Protein AF-A0A8S3REW8-F1 (afdb_monomer)

Sequence (236 aa):
MENWGQLMPLKWIILEHLIEAYKKEGISFINFSEMLKLARRRDVNILDKEDVLLYLRFQHTIGSIIFFDDMHDFIILNPQWLVDAFRCLVSDKIDSTLQCTQDWTKFLRSGCISESLIKALFEAKCGRKFSEQSEHLIKVMEKFDILVKIETPAYIMPCMMPNKTFKEVCQIIGVEKSNCKRTSWLCLKFSFLPPAFFNHFCVWFIKNMKKTYRRMNYFVEYVYLTLISLDVKSYW

Secondary structure (DSSP, 8-state):
-TTTT----HHHHHHHHHHHHHHHTT--EE-HHHHHHHHTSTTT----HHHHHHHHHHHHHTTSSB--TT-TT-EES-HHHHHHHHHHHH-S---HHHHTSHHHHHHHHHSEEEHHHHHHHHHHHH-HHHHTTHHHHHHHHHHTTS-EEEETTEEE-GGGS-S--HHHHHHHHT--GGG-PPPPPB----SS--TTHHHHHHHHHHHHHHHHHHHTTS------B-----------

Foldseek 3Di:
DPCPPDDDDPLLVQLLVVLVVCVVVVNFKAALVVLQVSCCPPSNNDNDPVVSVVSLVVCCVVPQKPDDPVCRGIIGRHVVVLVVLVCLVPPPDDDPVLCPDPQNVCCLAAQKHFLVNSLVSCCRPPNVPCSVVSVVSVVVCVVVLQWADQDPGIIGRPVSHPPDDVVVNCVSSPPDPPQADDADADEDDDPDDPPCNVSNVSRVCSVVVVVCVVVVVDDDHDHDHDHDPPDPDDDD

Organism: Mytilus edulis (NCBI:txid6550)

Mean predicted aligned error: 10.0 Å

pLDDT: mean 78.35, std 20.38, range [26.38, 97.62]

Radius of gyration: 21.63 Å; Cα contacts (8 Å, |Δi|>4): 229; chains: 1; bounding box: 51×49×57 Å

Solvent-accessible surface area (backbone atoms only — not comparable to full-atom values): 14042 Å² total; per-residue (Å²): 130,90,67,76,89,64,92,70,63,67,45,56,57,49,42,50,55,53,50,52,51,39,44,73,74,64,47,42,58,45,33,49,69,57,52,50,53,58,33,49,33,87,89,32,58,46,81,55,66,66,62,54,51,51,50,45,53,52,35,28,74,72,60,56,26,45,64,48,94,92,38,54,72,57,32,30,53,35,49,64,60,54,52,55,55,51,45,45,75,72,50,87,84,65,60,72,73,57,64,73,34,70,64,47,50,44,18,60,69,60,12,41,42,39,62,68,54,54,35,50,34,24,40,76,70,63,34,62,77,49,36,77,42,37,71,61,51,50,55,52,32,44,75,69,40,49,34,34,82,76,53,95,69,35,29,36,28,55,87,50,36,57,101,62,57,69,69,56,52,35,56,76,74,65,59,74,76,90,64,73,66,94,50,70,86,55,81,78,88,66,99,73,75,64,86,60,50,62,29,45,48,51,36,50,48,56,61,48,51,56,56,45,62,76,61,47,93,60,83,81,84,71,76,60,76,64,82,70,78,80,79,80,69,90,85,131

Structure (mmCIF, N/CA/C/O backbone):
data_AF-A0A8S3REW8-F1
#
_entry.id   AF-A0A8S3REW8-F1
#
loop_
_atom_site.group_PDB
_atom_site.id
_atom_site.type_symbol
_atom_site.label_atom_id
_atom_site.label_alt_id
_atom_site.label_comp_id
_atom_site.label_asym_id
_atom_site.label_entity_id
_atom_site.label_seq_id
_atom_site.pdbx_PDB_ins_code
_atom_site.Cartn_x
_atom_site.Cartn_y
_atom_site.Cartn_z
_atom_site.occupancy
_atom_site.B_iso_or_equiv
_atom_site.auth_seq_id
_atom_site.auth_comp_id
_atom_site.auth_asym_id
_atom_site.auth_atom_id
_atom_site.pdbx_PDB_model_num
ATOM 1 N N . MET A 1 1 ? -21.183 -0.270 -5.494 1.00 45.75 1 MET A N 1
ATOM 2 C CA . MET A 1 1 ? -22.639 -0.385 -5.236 1.00 45.75 1 MET A CA 1
ATOM 3 C C . MET A 1 1 ? -23.023 -1.711 -4.561 1.00 45.75 1 MET A C 1
ATOM 5 O O . MET A 1 1 ? -24.189 -1.876 -4.248 1.00 45.75 1 MET A O 1
ATOM 9 N N . GLU A 1 2 ? -22.086 -2.619 -4.258 1.00 55.31 2 GLU A N 1
ATOM 10 C CA . GLU A 1 2 ? -22.397 -3.991 -3.796 1.00 55.31 2 GLU A CA 1
ATOM 11 C C . GLU A 1 2 ? -22.768 -4.138 -2.307 1.00 55.31 2 GLU A C 1
ATOM 13 O O . GLU A 1 2 ? -23.276 -5.182 -1.917 1.00 55.31 2 GLU A O 1
ATOM 18 N N . ASN A 1 3 ? -22.598 -3.098 -1.481 1.00 60.28 3 ASN A N 1
ATOM 19 C CA . ASN A 1 3 ? -22.826 -3.198 -0.028 1.00 60.28 3 ASN A CA 1
ATOM 20 C C . ASN A 1 3 ? -24.109 -2.506 0.460 1.00 60.28 3 ASN A C 1
ATOM 22 O O . ASN A 1 3 ? -24.377 -2.463 1.660 1.00 60.28 3 ASN A O 1
ATOM 26 N N . TRP A 1 4 ? -24.906 -1.931 -0.445 1.00 65.94 4 TRP A N 1
ATOM 27 C CA . TRP A 1 4 ? -26.163 -1.285 -0.066 1.00 65.94 4 TRP A CA 1
ATOM 28 C C . TRP A 1 4 ? -27.170 -2.333 0.424 1.00 65.94 4 TRP A C 1
ATOM 30 O O . TRP A 1 4 ? -27.473 -3.285 -0.288 1.00 65.94 4 TRP A O 1
ATOM 40 N N . GLY A 1 5 ? -27.687 -2.150 1.643 1.00 72.25 5 GLY A N 1
ATOM 41 C CA . GLY A 1 5 ? -28.659 -3.060 2.263 1.00 72.25 5 GLY A CA 1
ATOM 42 C C . GLY A 1 5 ? -28.057 -4.205 3.085 1.00 72.25 5 GLY A C 1
ATOM 43 O O . GLY A 1 5 ? -28.812 -5.011 3.624 1.00 72.25 5 GLY A O 1
ATOM 44 N N . GLN A 1 6 ? -26.728 -4.282 3.225 1.00 76.25 6 GLN A N 1
ATOM 45 C CA . GLN A 1 6 ? -26.106 -5.233 4.149 1.00 76.25 6 GLN A CA 1
ATOM 46 C C . GLN A 1 6 ? -26.242 -4.765 5.603 1.00 76.25 6 GLN A C 1
ATOM 48 O O . GLN A 1 6 ? -26.030 -3.595 5.923 1.00 76.25 6 GLN A O 1
ATOM 53 N N . LEU A 1 7 ? -26.583 -5.695 6.499 1.00 82.12 7 LEU A N 1
ATOM 54 C CA . LEU A 1 7 ? -26.617 -5.440 7.936 1.00 82.12 7 LEU A CA 1
ATOM 55 C C . LEU A 1 7 ? -25.186 -5.319 8.464 1.00 82.12 7 LEU A C 1
ATOM 57 O O . LEU A 1 7 ? -24.403 -6.262 8.370 1.00 82.12 7 LEU A O 1
ATOM 61 N N . MET A 1 8 ? -24.867 -4.167 9.050 1.00 84.19 8 MET A N 1
ATOM 62 C CA . MET A 1 8 ? -23.575 -3.908 9.677 1.00 84.19 8 MET A CA 1
ATOM 63 C C . MET A 1 8 ? -23.716 -3.784 11.197 1.00 84.19 8 MET A C 1
ATOM 65 O O . MET A 1 8 ? -24.690 -3.195 11.676 1.00 84.19 8 MET A O 1
ATOM 69 N N . PRO A 1 9 ? -22.742 -4.281 11.981 1.00 91.56 9 PRO A N 1
ATOM 70 C CA . PRO A 1 9 ? -22.724 -4.048 13.417 1.00 91.56 9 PRO A CA 1
ATOM 71 C C . PRO A 1 9 ? -22.687 -2.547 13.727 1.00 91.56 9 PRO A C 1
ATOM 73 O O . PRO A 1 9 ? -21.813 -1.830 13.244 1.00 91.56 9 PRO A O 1
ATOM 76 N N . LEU A 1 10 ? -23.583 -2.069 14.598 1.00 92.12 10 LEU A N 1
ATOM 77 C CA . LEU A 1 10 ? -23.641 -0.649 14.980 1.00 92.12 10 LEU A CA 1
ATOM 78 C C . LEU A 1 10 ? -22.287 -0.124 15.491 1.00 92.12 10 LEU A C 1
ATOM 80 O O . LEU A 1 10 ? -21.895 0.999 15.185 1.00 92.12 10 LEU A O 1
ATOM 84 N N . LYS A 1 11 ? -21.536 -0.959 16.218 1.00 94.81 11 LYS A N 1
ATOM 85 C CA . LYS A 1 11 ? -20.203 -0.616 16.735 1.00 94.81 11 LYS A CA 1
ATOM 86 C C . LYS A 1 11 ? -19.208 -0.268 15.626 1.00 94.81 11 LYS A C 1
ATOM 88 O O . LYS A 1 11 ? -18.394 0.631 15.808 1.00 94.81 11 LYS A O 1
ATOM 93 N N . TRP A 1 12 ? -19.286 -0.943 14.477 1.00 95.56 12 TRP A N 1
ATOM 94 C CA . TRP A 1 12 ? -18.423 -0.658 13.330 1.00 95.56 12 TRP A CA 1
ATOM 95 C C . TRP A 1 12 ? -18.738 0.709 12.724 1.00 95.56 12 TRP A C 1
ATOM 97 O O . TRP A 1 12 ? -17.816 1.438 12.381 1.00 95.56 12 TRP A O 1
ATOM 107 N N . ILE A 1 13 ? -20.017 1.090 12.670 1.00 93.81 13 ILE A N 1
ATOM 108 C CA . ILE A 1 13 ? -20.447 2.406 12.172 1.00 93.81 13 ILE A CA 1
ATOM 109 C C . ILE A 1 13 ? -19.935 3.524 13.091 1.00 93.81 13 ILE A C 1
ATOM 111 O O . ILE A 1 13 ? -19.458 4.556 12.620 1.00 93.81 13 ILE A O 1
ATOM 115 N N . ILE A 1 14 ? -20.003 3.326 14.411 1.00 95.50 14 ILE A N 1
ATOM 116 C CA . ILE A 1 14 ? -19.484 4.299 15.386 1.00 95.50 14 ILE A CA 1
ATOM 117 C C . ILE A 1 14 ? -17.960 4.426 15.249 1.00 95.50 14 ILE A C 1
ATOM 119 O O . ILE A 1 14 ? -17.427 5.535 15.228 1.00 95.50 14 ILE A O 1
ATOM 123 N N . LEU A 1 15 ? -17.255 3.301 15.109 1.00 96.75 15 LEU A N 1
ATOM 124 C CA . LEU A 1 15 ? -15.809 3.281 14.893 1.00 96.75 15 LEU A CA 1
ATOM 125 C C . LEU A 1 15 ? -15.404 3.976 13.585 1.00 96.75 15 LEU A C 1
ATOM 127 O O . LEU A 1 15 ? -14.434 4.731 13.566 1.00 96.75 15 LEU A O 1
ATOM 131 N N . GLU A 1 16 ? -16.167 3.767 12.515 1.00 95.81 16 GLU A N 1
ATOM 132 C CA . GLU A 1 16 ? -15.979 4.436 11.228 1.00 95.81 16 GLU A CA 1
ATOM 133 C C . GLU A 1 16 ? -16.110 5.958 11.360 1.00 95.81 16 GLU A C 1
ATOM 135 O O . GLU A 1 16 ? -15.245 6.687 10.880 1.00 95.81 16 GLU A O 1
ATOM 140 N N . HIS A 1 17 ? -17.110 6.451 12.100 1.00 94.94 17 HIS A N 1
ATOM 141 C CA . HIS A 1 17 ? -17.255 7.886 12.371 1.00 94.94 17 HIS A CA 1
ATOM 142 C C . HIS A 1 17 ? -16.055 8.472 13.131 1.00 94.94 17 HIS A C 1
ATOM 144 O O . HIS A 1 17 ? -15.629 9.591 12.837 1.00 94.94 17 HIS A O 1
ATOM 150 N N . LEU A 1 18 ? -15.485 7.729 14.087 1.00 95.44 18 LEU A N 1
ATOM 151 C CA . LEU A 1 18 ? -14.275 8.156 14.798 1.00 95.44 18 LEU A CA 1
ATOM 152 C C . LEU A 1 18 ? -13.053 8.201 13.877 1.00 95.44 18 LEU A C 1
ATOM 154 O O . LEU A 1 18 ? -12.276 9.152 13.930 1.00 95.44 18 LEU A O 1
ATOM 158 N N . ILE A 1 19 ? -12.892 7.197 13.015 1.00 96.56 19 ILE A N 1
ATOM 159 C CA . ILE A 1 19 ? -11.821 7.176 12.014 1.00 96.56 19 ILE A CA 1
ATOM 160 C C . ILE A 1 19 ? -11.978 8.348 11.040 1.00 96.56 19 ILE A C 1
ATOM 162 O O . ILE A 1 19 ? -10.988 8.970 10.662 1.00 96.56 19 ILE A O 1
ATOM 166 N N . GLU A 1 20 ? -13.204 8.710 10.675 1.00 95.50 20 GLU A N 1
ATOM 167 C CA . GLU A 1 20 ? -13.448 9.843 9.788 1.00 95.50 20 GLU A CA 1
ATOM 168 C C . GLU A 1 20 ? -13.104 11.189 10.443 1.00 95.50 20 GLU A C 1
ATOM 170 O O . GLU A 1 20 ? -12.616 12.098 9.770 1.00 95.50 20 GLU A O 1
ATOM 175 N N . ALA A 1 21 ? -13.269 11.314 11.764 1.00 95.56 21 ALA A N 1
ATOM 176 C CA . ALA A 1 21 ? -12.744 12.457 12.511 1.00 95.56 21 ALA A CA 1
ATOM 177 C C . ALA A 1 21 ? -11.206 12.518 12.441 1.00 95.56 21 ALA A C 1
ATOM 179 O O . ALA A 1 21 ? -10.656 13.569 12.123 1.00 95.56 21 ALA A O 1
ATOM 180 N N . TYR A 1 22 ? -10.516 11.383 12.609 1.00 95.62 22 TYR A N 1
ATOM 181 C CA . TYR A 1 22 ? -9.053 11.299 12.463 1.00 95.62 22 TYR A CA 1
ATOM 182 C C . TYR A 1 22 ? -8.589 11.718 11.062 1.00 95.62 22 TYR A C 1
ATOM 184 O O . TYR A 1 22 ? -7.637 12.490 10.921 1.00 95.62 22 TYR A O 1
ATOM 192 N N . LYS A 1 23 ? -9.284 11.262 10.010 1.00 95.00 23 LYS A N 1
ATOM 193 C CA . LYS A 1 23 ? -8.984 11.673 8.630 1.00 95.00 23 LYS A CA 1
ATOM 194 C C . LYS A 1 23 ? -9.140 13.185 8.446 1.00 95.00 23 LYS A C 1
ATOM 196 O O . LYS A 1 23 ? -8.289 13.802 7.807 1.00 95.00 23 LYS A O 1
ATOM 201 N N . LYS A 1 24 ? -10.186 13.791 9.026 1.00 94.94 24 LYS A N 1
ATOM 202 C CA . LYS A 1 24 ? -10.420 15.250 8.993 1.00 94.94 24 LYS A CA 1
ATOM 203 C C . LYS A 1 24 ? -9.350 16.043 9.744 1.00 94.94 24 LYS A C 1
ATOM 205 O O . LYS A 1 24 ? -9.015 17.143 9.322 1.00 94.94 24 LYS A O 1
ATOM 210 N N . GLU A 1 25 ? -8.779 15.471 10.799 1.00 95.38 25 GLU A N 1
ATOM 211 C CA . GLU A 1 25 ? -7.629 16.029 11.525 1.00 95.38 25 GLU A CA 1
ATOM 212 C C . GLU A 1 25 ? -6.295 15.857 10.769 1.00 95.38 25 GLU A C 1
ATOM 214 O O . GLU A 1 25 ? -5.249 16.316 11.223 1.00 95.38 25 GLU A O 1
ATOM 219 N N . GLY A 1 26 ? -6.308 15.221 9.592 1.00 92.88 26 GLY A N 1
ATOM 220 C CA . GLY A 1 26 ? -5.129 15.014 8.750 1.00 92.88 26 GLY A CA 1
ATOM 221 C C . GLY A 1 26 ? -4.328 13.753 9.086 1.00 92.88 26 GLY A C 1
ATOM 222 O O . GLY A 1 26 ? -3.303 13.488 8.442 1.00 92.88 26 GLY A O 1
ATOM 223 N N . ILE A 1 27 ? -4.795 12.938 10.036 1.00 95.12 27 ILE A N 1
ATOM 224 C CA . ILE A 1 27 ? -4.162 11.668 10.399 1.00 95.12 27 ILE A CA 1
ATOM 225 C C . ILE A 1 27 ? -4.412 10.668 9.269 1.00 95.12 27 ILE A C 1
ATOM 227 O O . ILE A 1 27 ? -5.534 10.242 9.004 1.00 95.12 27 ILE A O 1
ATOM 231 N N . SER A 1 28 ? -3.342 10.325 8.552 1.00 94.50 28 SER A N 1
ATOM 232 C CA . SER A 1 28 ? -3.431 9.525 7.323 1.00 94.50 28 SER A CA 1
ATOM 233 C C . SER A 1 28 ? -3.218 8.027 7.562 1.00 94.50 28 SER A C 1
ATOM 235 O O . SER A 1 28 ? -3.697 7.205 6.781 1.00 94.50 28 SER A O 1
ATOM 237 N N . PHE A 1 29 ? -2.517 7.670 8.637 1.00 95.56 29 PHE A N 1
ATOM 238 C CA . PHE A 1 29 ? -2.226 6.297 9.034 1.00 95.56 29 PHE A CA 1
ATOM 239 C C . PHE A 1 29 ? -2.071 6.207 10.556 1.00 95.56 29 PHE A C 1
ATOM 241 O O . PHE A 1 29 ? -1.773 7.209 11.204 1.00 95.56 29 PHE A O 1
ATOM 248 N N . ILE A 1 30 ? -2.264 5.011 11.106 1.00 97.06 30 ILE A N 1
ATOM 249 C CA . ILE A 1 30 ? -2.052 4.675 12.521 1.00 97.06 30 ILE A CA 1
ATOM 250 C C . ILE A 1 30 ? -1.479 3.258 12.636 1.00 97.06 30 ILE A C 1
ATOM 252 O O . ILE A 1 30 ? -1.531 2.483 11.682 1.00 97.06 30 ILE A O 1
ATOM 256 N N . ASN A 1 31 ? -0.977 2.883 13.811 1.00 96.50 31 ASN A N 1
ATOM 257 C CA . ASN A 1 31 ? -0.627 1.488 14.095 1.00 96.50 31 ASN A CA 1
ATOM 258 C C . ASN A 1 31 ? -1.807 0.725 14.730 1.00 96.50 31 ASN A C 1
ATOM 260 O O . ASN A 1 31 ? -2.776 1.311 15.221 1.00 96.50 31 ASN A O 1
ATOM 264 N N . PHE A 1 32 ? -1.712 -0.605 14.776 1.00 96.56 32 PHE A N 1
ATOM 265 C CA . PHE A 1 32 ? -2.772 -1.458 15.318 1.00 96.56 32 PHE A CA 1
ATOM 266 C C . PHE A 1 32 ? -3.043 -1.239 16.814 1.00 96.56 32 PHE A C 1
ATOM 268 O O . PHE A 1 32 ? -4.175 -1.406 17.261 1.00 96.56 32 PHE A O 1
ATOM 275 N N . SER A 1 33 ? -2.048 -0.818 17.602 1.00 96.25 33 SER A N 1
ATOM 276 C CA . SER A 1 33 ? -2.265 -0.481 19.017 1.00 96.25 33 SER A CA 1
ATOM 277 C C . SER A 1 33 ? -3.181 0.736 19.162 1.00 96.25 33 SER A C 1
ATOM 279 O O . SER A 1 33 ? -4.104 0.723 19.976 1.00 96.25 33 SER A O 1
ATOM 281 N N . GLU A 1 34 ? -2.992 1.766 18.336 1.00 96.75 34 GLU A N 1
ATOM 282 C CA . GLU A 1 34 ? -3.892 2.923 18.293 1.00 96.75 34 GLU A CA 1
ATOM 283 C C . GLU A 1 34 ? -5.285 2.550 17.793 1.00 96.75 34 GLU A C 1
ATOM 285 O O . GLU A 1 34 ? -6.282 2.966 18.383 1.00 96.75 34 GLU A O 1
ATOM 290 N N . MET A 1 35 ? -5.366 1.679 16.787 1.00 97.31 35 MET A N 1
ATOM 291 C CA . MET A 1 35 ? -6.639 1.153 16.298 1.00 97.31 35 MET A CA 1
ATOM 292 C C . MET A 1 35 ? -7.415 0.408 17.396 1.00 97.31 35 MET A C 1
ATOM 294 O O . MET A 1 35 ? -8.615 0.620 17.571 1.00 97.31 35 MET A O 1
ATOM 298 N N . LEU A 1 36 ? -6.732 -0.414 18.202 1.00 96.94 36 LEU A N 1
ATOM 299 C CA . LEU A 1 36 ? -7.335 -1.080 19.359 1.00 96.94 36 LEU A CA 1
ATOM 300 C C . LEU A 1 36 ? -7.797 -0.085 20.427 1.00 96.94 36 LEU A C 1
ATOM 302 O O . LEU A 1 36 ? -8.846 -0.294 21.035 1.00 96.94 36 LEU A O 1
ATOM 306 N N . LYS A 1 37 ? -7.039 0.991 20.675 1.00 96.38 37 LYS A N 1
ATOM 307 C CA . LYS A 1 37 ? -7.461 2.046 21.611 1.00 96.38 37 LYS A CA 1
ATOM 308 C C . LYS A 1 37 ? -8.753 2.705 21.140 1.00 96.38 37 LYS A C 1
ATOM 310 O O . LYS A 1 37 ? -9.648 2.882 21.960 1.00 96.38 37 LYS A O 1
ATOM 315 N N . LEU A 1 38 ? -8.870 3.011 19.844 1.00 96.06 38 LEU A N 1
ATOM 316 C CA . LEU A 1 38 ? -10.091 3.559 19.247 1.00 96.06 38 LEU A CA 1
ATOM 317 C C . LEU A 1 38 ? -11.272 2.598 19.387 1.00 96.06 38 LEU A C 1
ATOM 319 O O . LEU A 1 38 ? -12.325 2.989 19.884 1.00 96.06 38 LEU A O 1
ATOM 323 N N . ALA A 1 39 ? -11.073 1.330 19.029 1.00 96.75 39 ALA A N 1
ATOM 324 C CA . ALA A 1 39 ? -12.099 0.295 19.109 1.00 96.75 39 ALA A CA 1
ATOM 325 C C . ALA A 1 39 ? -12.603 0.050 20.547 1.00 96.75 39 ALA A C 1
ATOM 327 O O . ALA A 1 39 ? -13.779 -0.244 20.762 1.00 96.75 39 ALA A O 1
ATOM 328 N N . ARG A 1 40 ? -11.728 0.214 21.547 1.00 96.69 40 ARG A N 1
ATOM 329 C CA . ARG A 1 40 ? -12.042 0.023 22.973 1.00 96.69 40 ARG A CA 1
ATOM 330 C C . ARG A 1 40 ? -12.592 1.265 23.668 1.00 96.69 40 ARG A C 1
ATOM 332 O O . ARG A 1 40 ? -12.899 1.193 24.860 1.00 96.69 40 ARG A O 1
ATOM 339 N N . ARG A 1 41 ? -12.713 2.404 22.978 1.00 95.31 41 ARG A N 1
ATOM 340 C CA . ARG A 1 41 ? -13.374 3.577 23.562 1.00 95.31 41 ARG A CA 1
ATOM 341 C C . ARG A 1 41 ? -14.808 3.218 23.961 1.00 95.31 41 ARG A C 1
ATOM 343 O O . ARG A 1 41 ? -15.436 2.354 23.352 1.00 95.31 41 ARG A O 1
ATOM 350 N N . ARG A 1 42 ? -15.322 3.864 25.015 1.00 92.19 42 ARG A N 1
ATOM 351 C CA . ARG A 1 42 ? -16.620 3.516 25.631 1.00 92.19 42 ARG A CA 1
ATOM 352 C C . ARG A 1 42 ? -17.802 3.599 24.660 1.00 92.19 42 ARG A C 1
ATOM 354 O O . ARG A 1 42 ? -18.751 2.843 24.814 1.00 92.19 42 ARG A O 1
ATOM 361 N N . ASP A 1 43 ? -17.731 4.512 23.701 1.00 90.94 43 ASP A N 1
ATOM 362 C CA . ASP A 1 43 ? -18.705 4.727 22.628 1.00 90.94 43 ASP A CA 1
ATOM 363 C C . ASP A 1 43 ? -18.734 3.581 21.601 1.00 90.94 43 ASP A C 1
ATOM 365 O O . ASP A 1 43 ? -19.801 3.261 21.086 1.00 90.94 43 ASP A O 1
ATOM 369 N N . VAL A 1 44 ? -17.599 2.922 21.340 1.00 93.94 44 VAL A N 1
ATOM 370 C CA . VAL A 1 44 ? -17.486 1.807 20.380 1.00 93.94 44 VAL A CA 1
ATOM 371 C C . VAL A 1 44 ? -17.616 0.441 21.067 1.00 93.94 44 VAL A C 1
ATOM 373 O O . VAL A 1 44 ? -18.402 -0.409 20.647 1.00 93.94 44 VAL A O 1
ATOM 376 N N . ASN A 1 45 ? -16.857 0.233 22.147 1.00 93.88 45 ASN A N 1
ATOM 377 C CA . ASN A 1 45 ? -16.852 -0.967 22.986 1.00 93.88 45 ASN A CA 1
ATOM 378 C C . ASN A 1 45 ? -16.664 -2.294 22.212 1.00 93.88 45 ASN A C 1
ATOM 380 O O . ASN A 1 45 ? -17.408 -3.268 22.404 1.00 93.88 45 ASN A O 1
ATOM 384 N N . ILE A 1 46 ? -15.671 -2.338 21.320 1.00 95.00 46 ILE A N 1
ATOM 385 C CA . ILE A 1 46 ? -15.172 -3.571 20.697 1.00 95.00 46 ILE A CA 1
ATOM 386 C C . ILE A 1 46 ? -13.959 -4.043 21.509 1.00 95.00 46 ILE A C 1
ATOM 388 O O . ILE A 1 46 ? -12.883 -3.445 21.475 1.00 95.00 46 ILE A O 1
ATOM 392 N N . LEU A 1 47 ? -14.162 -5.096 22.304 1.00 92.75 47 LEU A N 1
ATOM 393 C CA . LEU A 1 47 ? -13.141 -5.641 23.206 1.00 92.75 47 LEU A CA 1
ATOM 394 C C . LEU A 1 47 ? -12.322 -6.753 22.549 1.00 92.75 47 LEU A C 1
ATOM 396 O O . LEU A 1 47 ? -11.121 -6.871 22.813 1.00 92.75 47 LEU A O 1
ATOM 400 N N . ASP A 1 48 ? -12.981 -7.544 21.701 1.00 95.19 48 ASP A N 1
ATOM 401 C CA . ASP A 1 48 ? -12.363 -8.637 20.970 1.00 95.19 48 ASP A CA 1
ATOM 402 C C . ASP A 1 48 ? -11.459 -8.098 19.858 1.00 95.19 48 ASP A C 1
ATOM 404 O O . ASP A 1 48 ? -11.846 -7.246 19.058 1.00 95.19 48 ASP A O 1
ATOM 408 N N . LYS A 1 49 ? -10.229 -8.605 19.822 1.00 95.12 49 LYS A N 1
ATOM 409 C CA . LYS A 1 49 ? -9.244 -8.246 18.806 1.00 95.12 49 LYS A CA 1
ATOM 410 C C . LYS A 1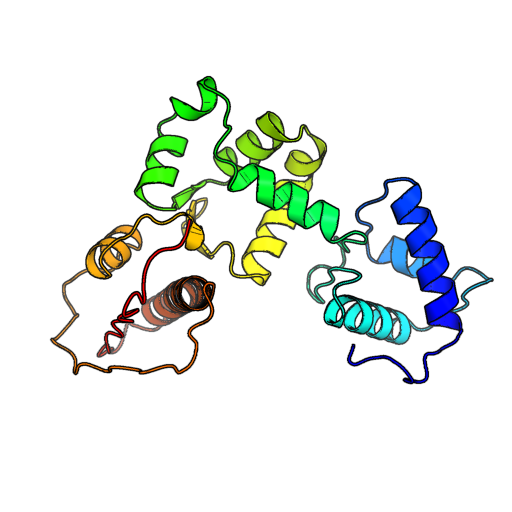 49 ? -9.652 -8.781 17.431 1.00 95.12 49 LYS A C 1
ATOM 412 O O . LYS A 1 49 ? -9.389 -8.105 16.438 1.00 95.12 49 LYS A O 1
ATOM 417 N N . GLU A 1 50 ? -10.276 -9.957 17.366 1.00 95.56 50 GLU A N 1
ATOM 418 C CA . GLU A 1 50 ? -10.667 -10.564 16.088 1.00 95.56 50 GLU A CA 1
ATOM 419 C C . GLU A 1 50 ? -11.791 -9.780 15.403 1.00 95.56 50 GLU A C 1
ATOM 421 O O . GLU A 1 50 ? -11.758 -9.603 14.188 1.00 95.56 50 GLU A O 1
ATOM 426 N N . ASP A 1 51 ? -12.716 -9.199 16.173 1.00 96.31 51 ASP A N 1
ATOM 427 C CA . ASP A 1 51 ? -13.745 -8.284 15.656 1.00 96.31 51 ASP A CA 1
ATOM 428 C C . ASP A 1 51 ? -13.112 -7.029 15.011 1.00 96.31 51 ASP A C 1
ATOM 430 O O . ASP A 1 51 ? -13.487 -6.617 13.913 1.00 96.31 51 ASP A O 1
ATOM 434 N N . VAL A 1 52 ? -12.049 -6.474 15.614 1.00 96.81 52 VAL A N 1
ATOM 435 C CA . VAL A 1 52 ? -11.290 -5.355 15.014 1.00 96.81 52 VAL A CA 1
ATOM 436 C C . VAL A 1 52 ? -10.582 -5.774 13.724 1.00 96.81 52 VAL A C 1
ATOM 438 O O . VAL A 1 52 ? -10.579 -5.017 12.753 1.00 96.81 52 VAL A O 1
ATOM 441 N N . LEU A 1 53 ? -9.986 -6.968 13.682 1.00 96.56 53 LEU A N 1
ATOM 442 C CA . LEU A 1 53 ? -9.350 -7.484 12.464 1.00 96.56 53 LEU A CA 1
ATOM 443 C C . LEU A 1 53 ? -10.375 -7.712 11.349 1.00 96.56 53 LEU A C 1
ATOM 445 O O . LEU A 1 53 ? -10.112 -7.367 10.196 1.00 96.56 53 LEU A O 1
ATOM 449 N N . LEU A 1 54 ? -11.554 -8.238 11.683 1.00 95.94 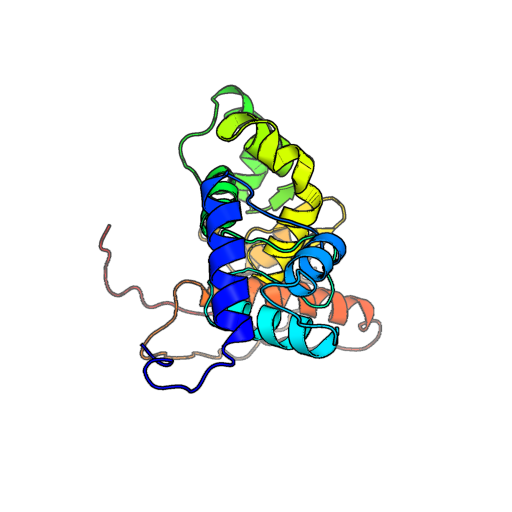54 LEU A N 1
ATOM 450 C CA . LEU A 1 54 ? -12.642 -8.429 10.731 1.00 95.94 54 LEU A CA 1
ATOM 451 C C . LEU A 1 54 ? -13.135 -7.087 10.172 1.00 95.94 54 LEU A C 1
ATOM 453 O O . LEU A 1 54 ? -13.272 -6.954 8.955 1.00 95.94 54 LEU A O 1
ATOM 457 N N . TYR A 1 5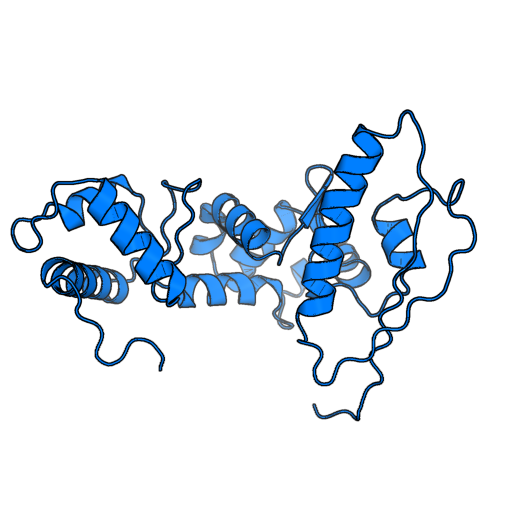5 ? -13.303 -6.078 11.033 1.00 96.12 55 TYR A N 1
ATOM 458 C CA . TYR A 1 55 ? -13.611 -4.708 10.620 1.00 96.12 55 TYR A CA 1
ATOM 459 C C . TYR A 1 55 ? -12.563 -4.156 9.643 1.00 96.12 55 TYR A C 1
ATOM 461 O O . TYR A 1 55 ? -12.914 -3.652 8.577 1.00 96.12 55 TYR A O 1
ATOM 469 N N . LEU A 1 56 ? -11.270 -4.279 9.962 1.00 97.06 56 LEU A N 1
ATOM 470 C CA . LEU A 1 56 ? -10.193 -3.769 9.107 1.00 97.06 56 LEU A CA 1
ATOM 471 C C . LEU A 1 56 ? -10.150 -4.469 7.744 1.00 97.06 56 LEU A C 1
ATOM 473 O O . LEU A 1 56 ? -9.995 -3.801 6.724 1.00 97.06 56 LEU A O 1
ATOM 477 N N . ARG A 1 57 ? -10.328 -5.795 7.703 1.00 96.19 57 ARG A N 1
ATOM 478 C CA . ARG A 1 57 ? -10.398 -6.559 6.445 1.00 96.19 57 ARG A CA 1
ATOM 479 C C . ARG A 1 57 ? -11.611 -6.159 5.605 1.00 96.19 57 ARG A C 1
ATOM 481 O O . ARG A 1 57 ? -11.489 -6.016 4.388 1.00 96.19 57 ARG A O 1
ATOM 488 N N . PHE A 1 58 ? -12.759 -5.934 6.243 1.00 94.88 58 PHE A N 1
ATOM 489 C CA . PHE A 1 58 ? -13.950 -5.426 5.564 1.00 94.88 58 PHE A CA 1
ATOM 490 C C . PHE A 1 58 ? -13.688 -4.043 4.951 1.00 94.88 58 PHE A C 1
ATOM 492 O O . PHE A 1 58 ? -13.864 -3.859 3.748 1.00 94.88 58 PHE A O 1
ATOM 499 N N . GLN A 1 59 ? -13.173 -3.101 5.746 1.00 95.50 59 GLN A N 1
ATOM 500 C CA . GLN A 1 59 ? -12.847 -1.746 5.286 1.00 95.50 59 GLN A CA 1
ATOM 501 C C . GLN A 1 59 ? -11.779 -1.741 4.179 1.00 95.50 59 GLN A C 1
ATOM 503 O O . GLN A 1 59 ? -11.839 -0.923 3.259 1.00 95.50 59 GLN A O 1
ATOM 508 N N . HIS A 1 60 ? -10.837 -2.689 4.229 1.00 96.12 60 HIS A N 1
ATOM 509 C CA . HIS A 1 60 ? -9.854 -2.912 3.172 1.00 96.12 60 HIS A CA 1
ATOM 510 C C . HIS A 1 60 ? -10.478 -3.384 1.865 1.00 96.12 60 HIS A C 1
ATOM 512 O O . HIS A 1 60 ? -10.168 -2.845 0.805 1.00 96.12 60 HIS A O 1
ATOM 518 N N . THR A 1 61 ? -11.403 -4.337 1.946 1.00 94.12 61 THR A N 1
ATOM 519 C CA . THR A 1 61 ? -12.089 -4.894 0.773 1.00 94.12 61 THR A CA 1
ATOM 520 C C . THR A 1 61 ? -12.867 -3.822 0.013 1.00 94.12 61 THR A C 1
ATOM 522 O O . THR A 1 61 ? -12.899 -3.832 -1.214 1.00 94.12 61 THR A O 1
ATOM 525 N N . ILE A 1 62 ? -13.460 -2.865 0.731 1.00 92.75 62 ILE A N 1
ATOM 526 C CA . ILE A 1 62 ? -14.232 -1.771 0.125 1.00 92.75 62 ILE A CA 1
ATOM 527 C C . ILE A 1 62 ? -13.370 -0.553 -0.241 1.00 92.75 62 ILE A C 1
ATOM 529 O O . ILE A 1 62 ? -13.892 0.427 -0.767 1.00 92.75 62 ILE A O 1
ATOM 533 N N . GLY A 1 63 ? -12.066 -0.598 0.050 1.00 93.75 63 GLY A N 1
ATOM 534 C CA . GLY A 1 63 ? -11.118 0.467 -0.265 1.00 93.75 63 GLY A CA 1
ATOM 535 C C . GLY A 1 63 ? -11.282 1.738 0.569 1.00 93.75 63 GLY A C 1
ATOM 536 O O . GLY A 1 63 ? -10.886 2.800 0.107 1.00 93.75 63 GLY A O 1
ATOM 537 N N . SER A 1 64 ? -11.865 1.657 1.769 1.00 95.06 64 SER A N 1
ATOM 538 C CA . SER A 1 64 ? -11.996 2.797 2.698 1.00 95.06 64 SER A CA 1
ATOM 539 C C . SER A 1 64 ? -10.747 2.982 3.568 1.00 95.06 64 SER A C 1
ATOM 541 O O . SER A 1 64 ? -10.392 4.102 3.932 1.00 95.06 64 SER A O 1
ATOM 543 N N . ILE A 1 65 ? -10.056 1.878 3.864 1.00 97.25 65 ILE A N 1
ATOM 544 C CA . ILE A 1 65 ? -8.799 1.788 4.623 1.00 97.25 65 ILE A CA 1
ATOM 545 C C . ILE A 1 65 ? -7.872 0.838 3.857 1.00 97.25 65 ILE A C 1
ATOM 547 O O . ILE A 1 65 ? -8.352 -0.058 3.173 1.00 97.25 65 ILE A O 1
ATOM 551 N N . ILE A 1 66 ? -6.550 0.975 3.960 1.00 97.50 66 ILE A N 1
ATOM 552 C CA . ILE A 1 66 ? -5.617 -0.061 3.485 1.00 97.50 66 ILE A CA 1
ATOM 553 C C . ILE A 1 66 ? -5.006 -0.772 4.689 1.00 97.50 66 ILE A C 1
ATOM 555 O O . ILE A 1 66 ? -4.388 -0.138 5.546 1.00 97.50 66 ILE A O 1
ATOM 559 N N . PHE A 1 67 ? -5.188 -2.090 4.743 1.00 96.81 67 PHE A N 1
ATOM 560 C CA . PHE A 1 67 ? -4.721 -2.943 5.827 1.00 96.81 67 PHE A CA 1
ATOM 561 C C . PHE A 1 67 ? -4.191 -4.261 5.265 1.00 96.81 67 PHE A C 1
ATOM 563 O O . PHE A 1 67 ? -4.856 -4.904 4.456 1.00 96.81 67 PHE A O 1
ATOM 570 N N . PHE A 1 68 ? -3.017 -4.676 5.738 1.00 95.88 68 PHE A N 1
ATOM 571 C CA . PHE A 1 68 ? -2.455 -5.994 5.467 1.00 95.88 68 PHE A CA 1
ATOM 572 C C . PHE A 1 68 ? -2.199 -6.712 6.790 1.00 95.88 68 PHE A C 1
ATOM 574 O O . PHE A 1 68 ? -1.625 -6.132 7.713 1.00 95.88 68 PHE A O 1
ATOM 581 N N . ASP A 1 69 ? -2.595 -7.985 6.868 1.00 92.50 69 ASP A N 1
ATOM 582 C CA . ASP A 1 69 ? -2.454 -8.800 8.080 1.00 92.50 69 ASP A CA 1
ATOM 583 C C . ASP A 1 69 ? -0.997 -8.931 8.550 1.00 92.50 69 ASP A C 1
ATOM 585 O O . ASP A 1 69 ? -0.750 -9.105 9.732 1.00 92.50 69 ASP A O 1
ATOM 589 N N . ASP A 1 70 ? -0.017 -8.818 7.656 1.00 93.12 70 ASP A N 1
ATOM 590 C CA . ASP A 1 70 ? 1.407 -8.876 7.989 1.00 93.12 70 ASP A CA 1
ATOM 591 C C . ASP A 1 70 ? 2.066 -7.495 8.180 1.00 93.12 70 ASP A C 1
ATOM 593 O O . ASP A 1 70 ? 3.285 -7.415 8.315 1.00 93.12 70 ASP A O 1
ATOM 597 N N . MET A 1 71 ? 1.280 -6.408 8.224 1.00 92.81 71 MET A N 1
ATOM 598 C CA . MET A 1 71 ? 1.745 -5.023 8.422 1.00 92.81 71 MET A CA 1
ATOM 599 C C . MET A 1 71 ? 0.925 -4.282 9.492 1.00 92.81 71 MET A C 1
ATOM 601 O O . MET A 1 71 ? 0.338 -3.226 9.255 1.00 92.81 71 MET A O 1
ATOM 605 N N . HIS A 1 72 ? 0.852 -4.846 10.698 1.00 88.19 72 HIS A N 1
ATOM 606 C CA . HIS A 1 72 ? 0.048 -4.283 11.791 1.00 88.19 72 HIS A CA 1
ATOM 607 C C . HIS A 1 72 ? 0.521 -2.908 12.294 1.00 88.19 72 HIS A C 1
ATOM 609 O O . HIS A 1 72 ? -0.231 -2.183 12.941 1.00 88.19 72 HIS A O 1
ATOM 615 N N . ASP A 1 73 ? 1.766 -2.533 12.045 1.00 91.25 73 ASP A N 1
ATOM 616 C CA . ASP A 1 73 ? 2.323 -1.235 12.413 1.00 91.25 73 ASP A CA 1
ATOM 617 C C . ASP A 1 73 ? 1.880 -0.096 11.484 1.00 91.25 73 ASP A C 1
ATOM 619 O O . ASP A 1 73 ? 2.027 1.068 11.857 1.00 91.25 73 ASP A O 1
ATOM 623 N N . PHE A 1 74 ? 1.282 -0.409 10.328 1.00 95.69 74 PHE A N 1
ATOM 624 C CA . PHE A 1 74 ? 0.963 0.582 9.306 1.00 95.69 74 PHE A CA 1
ATOM 625 C C . PHE A 1 74 ? -0.421 0.372 8.675 1.00 95.69 74 PHE A C 1
ATOM 627 O O . PHE A 1 74 ? -0.579 -0.276 7.640 1.00 95.69 74 PHE A O 1
ATOM 634 N N . ILE A 1 75 ? -1.441 0.959 9.302 1.00 97.62 75 ILE A N 1
ATOM 635 C CA . ILE A 1 75 ? -2.830 0.967 8.831 1.00 97.62 75 ILE A CA 1
ATOM 636 C C . ILE A 1 75 ? -3.104 2.320 8.188 1.00 97.62 75 ILE A C 1
ATOM 638 O O . ILE A 1 75 ? -3.129 3.340 8.877 1.00 97.62 75 ILE A O 1
ATOM 642 N N . ILE A 1 76 ? -3.333 2.349 6.877 1.00 97.56 76 ILE A N 1
ATOM 643 C CA . ILE A 1 76 ? -3.597 3.599 6.156 1.00 97.56 76 ILE A CA 1
ATOM 644 C C . ILE A 1 76 ? -5.090 3.899 6.243 1.00 97.56 76 ILE A C 1
ATOM 646 O O . ILE A 1 76 ? -5.903 3.224 5.614 1.00 97.56 76 ILE A O 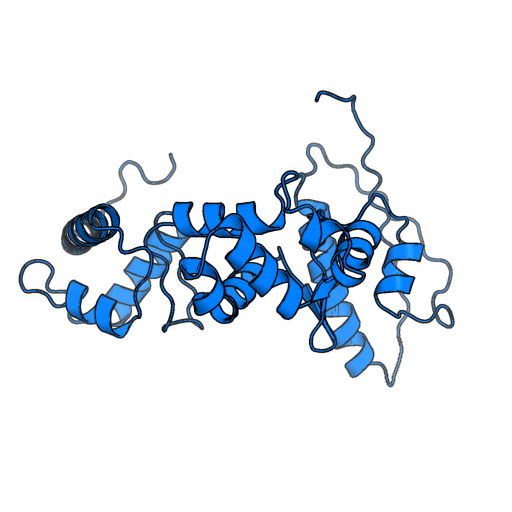1
ATOM 650 N N . LEU A 1 77 ? -5.448 4.935 6.997 1.00 97.44 77 LEU A N 1
ATOM 651 C CA . LEU A 1 77 ? -6.836 5.356 7.187 1.00 97.44 77 LEU A CA 1
ATOM 652 C C . LEU A 1 77 ? -7.401 6.060 5.955 1.00 97.44 77 LEU A C 1
ATOM 654 O O . LEU A 1 77 ? -8.592 5.960 5.687 1.00 97.44 77 LEU A O 1
ATOM 658 N N . ASN A 1 78 ? -6.561 6.792 5.221 1.00 95.06 78 ASN A N 1
ATOM 659 C CA . ASN A 1 78 ? -6.974 7.540 4.040 1.00 95.06 78 ASN A CA 1
ATOM 660 C C . ASN A 1 78 ? -6.254 7.020 2.782 1.00 95.06 78 ASN A C 1
ATOM 662 O O . ASN A 1 78 ? -5.110 7.404 2.539 1.00 95.06 78 ASN A O 1
ATOM 666 N N . PRO A 1 79 ? -6.905 6.198 1.945 1.00 94.81 79 PRO A N 1
ATOM 667 C CA . PRO A 1 79 ? -6.330 5.705 0.695 1.00 94.81 79 PRO A CA 1
ATOM 668 C C . PRO A 1 79 ? -5.902 6.813 -0.278 1.00 94.81 79 PRO A C 1
ATOM 670 O O . PRO A 1 79 ? -4.946 6.613 -1.023 1.00 94.81 79 PRO A O 1
ATOM 673 N N . GLN A 1 80 ? -6.519 8.002 -0.239 1.00 93.31 80 GLN A N 1
ATOM 674 C CA . GLN A 1 80 ? -6.074 9.137 -1.059 1.00 93.31 80 GLN A CA 1
ATOM 675 C C . GLN A 1 80 ? -4.642 9.557 -0.707 1.00 93.31 80 GLN A C 1
ATOM 677 O O . GLN A 1 80 ? -3.862 9.873 -1.598 1.00 93.31 80 GLN A O 1
ATOM 682 N N . TRP A 1 81 ? -4.256 9.473 0.570 1.00 93.38 81 TRP A N 1
ATOM 683 C CA . TRP A 1 81 ? -2.883 9.752 0.992 1.00 93.38 81 TRP A CA 1
ATOM 684 C C . TRP A 1 81 ? -1.873 8.800 0.333 1.00 93.38 81 TRP A C 1
ATOM 686 O O . TRP A 1 81 ? -0.779 9.218 -0.040 1.00 93.38 81 TRP A O 1
ATOM 696 N N . LEU A 1 82 ? -2.249 7.531 0.143 1.00 93.69 82 LEU A N 1
ATOM 697 C CA . LEU A 1 82 ? -1.424 6.556 -0.570 1.00 93.69 82 LEU A CA 1
ATOM 698 C C . LEU A 1 82 ? -1.334 6.879 -2.069 1.00 93.69 82 LEU A C 1
ATOM 700 O O . LEU A 1 82 ? -0.255 6.801 -2.654 1.00 93.69 82 LEU A O 1
ATOM 704 N N . VAL A 1 83 ? -2.450 7.277 -2.686 1.00 91.88 83 VAL A N 1
ATOM 705 C CA . VAL A 1 83 ? -2.479 7.715 -4.092 1.00 91.88 83 VAL A CA 1
ATOM 706 C C . VAL A 1 83 ? -1.569 8.924 -4.302 1.00 91.88 83 VAL A C 1
ATOM 708 O O . VAL A 1 83 ? -0.805 8.959 -5.268 1.00 91.88 83 VAL A O 1
ATOM 711 N N . ASP A 1 84 ? -1.600 9.884 -3.380 1.00 91.00 84 ASP A N 1
ATOM 712 C CA . ASP A 1 84 ? -0.739 11.062 -3.427 1.00 91.00 84 ASP A CA 1
ATOM 713 C C . ASP A 1 84 ? 0.742 10.667 -3.335 1.00 91.00 84 ASP A C 1
ATOM 715 O O . ASP A 1 84 ? 1.552 11.185 -4.104 1.00 91.00 84 ASP A O 1
ATOM 719 N N . ALA A 1 85 ? 1.087 9.687 -2.487 1.00 91.31 85 ALA A N 1
ATOM 720 C CA . ALA A 1 85 ? 2.436 9.124 -2.434 1.00 91.31 85 ALA A CA 1
ATOM 721 C C . ALA A 1 85 ? 2.852 8.535 -3.792 1.00 91.31 85 ALA A C 1
ATOM 723 O O . ALA A 1 85 ? 3.915 8.858 -4.320 1.00 91.31 85 ALA A O 1
ATOM 724 N N . PHE A 1 86 ? 2.003 7.705 -4.404 1.00 89.38 86 PHE A N 1
ATOM 725 C CA . PHE A 1 86 ? 2.308 7.084 -5.698 1.00 89.38 86 PHE A CA 1
ATOM 726 C C . PHE A 1 86 ? 2.461 8.118 -6.810 1.00 89.38 86 PHE A C 1
ATOM 728 O O . PHE A 1 86 ? 3.335 7.981 -7.669 1.00 89.38 86 PHE A O 1
ATOM 735 N N . ARG A 1 87 ? 1.674 9.197 -6.763 1.00 87.31 87 ARG A N 1
ATOM 736 C CA . ARG A 1 87 ? 1.780 10.311 -7.706 1.00 87.31 87 ARG A CA 1
ATOM 737 C C . ARG A 1 87 ? 3.162 10.963 -7.679 1.00 87.31 87 ARG A C 1
ATOM 739 O O . ARG A 1 87 ? 3.645 11.356 -8.738 1.00 87.31 87 ARG A O 1
ATOM 746 N N . CYS A 1 88 ? 3.829 11.021 -6.523 1.00 86.19 88 CYS A N 1
ATOM 747 C CA . CYS A 1 88 ? 5.194 11.549 -6.420 1.00 86.19 88 CYS A CA 1
ATOM 748 C C . CYS A 1 88 ? 6.203 10.747 -7.280 1.00 86.19 88 CYS A C 1
ATOM 750 O O . CYS A 1 88 ? 7.229 11.297 -7.669 1.00 86.19 88 CYS A O 1
ATOM 752 N N . LEU A 1 89 ? 5.919 9.473 -7.595 1.00 85.12 89 LEU A N 1
ATOM 753 C CA . LEU A 1 89 ? 6.823 8.577 -8.333 1.00 85.12 89 LEU A CA 1
ATOM 754 C C . LEU A 1 89 ? 6.573 8.548 -9.846 1.00 85.12 89 LEU A C 1
ATOM 756 O O . LEU A 1 89 ? 7.511 8.354 -10.615 1.00 85.12 89 LEU A O 1
ATOM 760 N N . VAL A 1 90 ? 5.319 8.722 -10.272 1.00 79.44 90 VAL A N 1
ATOM 761 C CA . VAL A 1 90 ? 4.913 8.625 -11.691 1.00 79.44 90 VAL A CA 1
ATOM 762 C C . VAL A 1 90 ? 4.715 9.978 -12.373 1.00 79.44 90 VAL A C 1
ATOM 764 O O . VAL A 1 90 ? 4.455 10.031 -13.571 1.00 79.44 90 VAL A O 1
ATOM 767 N N . SER A 1 91 ? 4.798 11.078 -11.624 1.00 72.19 91 SER A N 1
ATOM 768 C CA . SER A 1 91 ? 4.589 12.424 -12.160 1.00 72.19 91 SER A CA 1
ATOM 769 C C . SER A 1 91 ? 5.686 12.819 -13.157 1.00 72.19 91 SER A C 1
ATOM 771 O O . SER A 1 91 ? 6.875 12.695 -12.883 1.00 72.19 91 SER A O 1
ATOM 773 N N . ASP A 1 92 ? 5.271 13.396 -14.281 1.00 62.12 92 ASP A N 1
ATOM 774 C CA . ASP A 1 92 ? 6.104 13.964 -15.350 1.00 62.12 92 ASP A CA 1
ATOM 775 C C . ASP A 1 92 ? 6.890 15.210 -14.905 1.00 62.12 92 ASP A C 1
ATOM 777 O O . ASP A 1 92 ? 8.001 15.485 -15.360 1.00 62.12 92 ASP A O 1
ATOM 781 N N . LYS A 1 93 ? 6.326 15.965 -13.963 1.00 60.88 93 LYS A N 1
ATOM 782 C CA . LYS A 1 93 ? 6.963 17.140 -13.369 1.00 60.88 93 LYS A CA 1
ATOM 783 C C . LYS A 1 93 ? 7.939 16.706 -12.288 1.00 60.88 93 LYS A C 1
ATOM 785 O O . LYS A 1 93 ? 7.521 16.542 -11.145 1.00 60.88 93 LYS A O 1
ATOM 790 N N . ILE A 1 94 ? 9.226 16.584 -12.601 1.00 66.31 94 ILE A N 1
ATOM 791 C CA . ILE A 1 94 ? 10.305 16.320 -11.628 1.00 66.31 94 ILE A CA 1
ATOM 792 C C . ILE A 1 94 ? 11.300 17.475 -11.612 1.00 66.31 94 ILE A C 1
ATOM 794 O O . ILE A 1 94 ? 11.415 18.207 -12.588 1.00 66.31 94 ILE A O 1
ATOM 798 N N . ASP A 1 95 ? 11.938 17.696 -10.462 1.00 68.62 95 ASP A N 1
ATOM 799 C CA . ASP A 1 95 ? 12.968 18.724 -10.318 1.00 68.62 95 ASP A CA 1
ATOM 800 C C . ASP A 1 95 ? 14.106 18.485 -11.325 1.00 68.62 95 ASP A C 1
ATOM 802 O O . ASP A 1 95 ? 14.608 17.366 -11.457 1.00 68.62 95 ASP A O 1
ATOM 806 N N . SER A 1 96 ? 14.519 19.549 -12.015 1.00 63.56 96 SER A N 1
ATOM 807 C CA . SER A 1 96 ? 15.640 19.560 -12.962 1.00 63.56 96 SER A CA 1
ATOM 808 C C . SER A 1 96 ? 16.934 18.942 -12.410 1.00 63.56 96 SER A C 1
ATOM 810 O O . SER A 1 96 ? 17.691 18.328 -13.157 1.00 63.56 96 SER A O 1
ATOM 812 N N . THR A 1 97 ? 17.180 19.041 -11.102 1.00 69.06 97 THR A N 1
ATOM 813 C CA . THR A 1 97 ? 18.373 18.479 -10.449 1.00 69.06 97 THR A CA 1
ATOM 814 C C . THR A 1 97 ? 18.336 16.950 -10.387 1.00 69.06 97 THR A C 1
ATOM 816 O O . THR A 1 97 ? 19.317 16.291 -10.731 1.00 69.06 97 THR A O 1
ATOM 819 N N . LEU A 1 98 ? 17.185 16.372 -10.030 1.00 73.38 98 LEU A N 1
ATOM 820 C CA . LEU A 1 98 ? 16.942 14.925 -10.038 1.00 73.38 98 LEU A CA 1
ATOM 821 C C . LEU A 1 98 ? 16.981 14.357 -11.457 1.00 73.38 98 LEU A C 1
ATOM 823 O O . LEU A 1 98 ? 17.516 13.265 -11.662 1.00 73.38 98 LEU A O 1
ATOM 827 N N . GLN A 1 99 ? 16.479 15.117 -12.437 1.00 73.00 99 GLN A N 1
ATOM 828 C CA . GLN A 1 99 ? 16.470 14.709 -13.843 1.00 73.00 99 GLN A CA 1
ATOM 829 C C . GLN A 1 99 ? 17.874 14.461 -14.415 1.00 73.00 99 GLN A C 1
ATO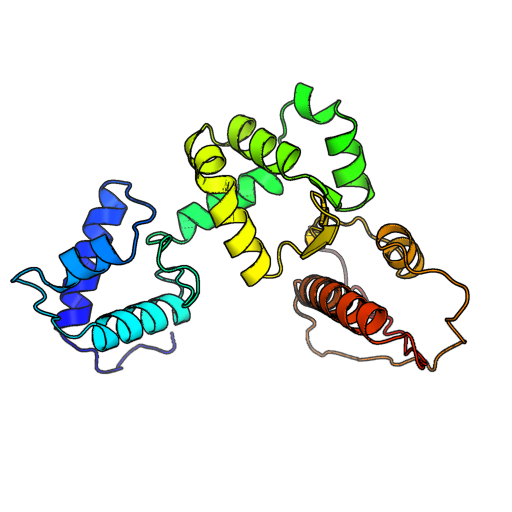M 831 O O . GLN A 1 99 ? 18.039 13.608 -15.286 1.00 73.00 99 GLN A O 1
ATOM 836 N N . CYS A 1 100 ? 18.892 15.151 -13.896 1.00 71.69 100 CYS A N 1
ATOM 837 C CA . CYS A 1 100 ? 20.282 15.005 -14.329 1.00 71.69 100 CYS A CA 1
ATOM 838 C C . CYS A 1 100 ? 21.012 13.808 -13.693 1.00 71.69 100 CYS A C 1
ATOM 840 O O . CYS A 1 100 ? 22.171 13.549 -14.020 1.00 71.69 100 CYS A O 1
ATOM 842 N N . THR A 1 101 ? 20.374 13.070 -12.779 1.00 82.88 101 THR A N 1
ATOM 843 C CA . THR A 1 101 ? 21.024 11.945 -12.096 1.00 82.88 101 THR A CA 1
ATOM 844 C C . THR A 1 101 ? 21.075 10.688 -12.972 1.00 82.88 101 THR A C 1
ATOM 846 O O . THR A 1 101 ? 20.177 10.401 -13.775 1.00 82.88 101 THR A O 1
ATOM 849 N N . GLN A 1 102 ? 22.136 9.893 -12.800 1.00 84.44 102 GLN A N 1
ATOM 850 C CA . GLN A 1 102 ? 22.268 8.601 -13.484 1.00 84.44 102 GLN A CA 1
ATOM 851 C C . GLN A 1 102 ? 21.156 7.627 -13.070 1.00 84.44 102 GLN A C 1
ATOM 853 O O . GLN A 1 102 ? 20.629 6.913 -13.924 1.00 84.44 102 GLN A O 1
ATOM 858 N N . ASP A 1 103 ? 20.758 7.647 -11.795 1.00 85.31 103 ASP A N 1
ATOM 859 C CA . ASP A 1 103 ? 19.671 6.821 -11.262 1.00 85.31 103 ASP A CA 1
ATOM 860 C C . ASP A 1 103 ? 18.331 7.154 -11.927 1.00 85.31 103 ASP A C 1
ATOM 862 O O . ASP A 1 103 ? 17.628 6.245 -12.370 1.00 85.31 103 ASP A O 1
ATOM 866 N N . TRP A 1 104 ? 18.008 8.441 -12.095 1.00 86.81 104 TRP A N 1
ATOM 867 C CA . TRP A 1 104 ? 16.806 8.867 -12.815 1.00 86.81 104 TRP A CA 1
ATOM 868 C C . TRP A 1 104 ? 16.820 8.427 -14.284 1.00 86.81 104 TRP A C 1
ATOM 870 O O . TRP A 1 104 ? 15.848 7.866 -14.796 1.00 86.81 104 TRP A O 1
ATOM 880 N N . THR A 1 105 ? 17.955 8.610 -14.961 1.00 85.06 105 THR A N 1
ATOM 881 C CA . THR A 1 105 ? 18.115 8.183 -16.359 1.00 85.06 105 THR A CA 1
ATOM 882 C C . THR A 1 105 ? 17.960 6.666 -16.501 1.00 85.06 105 THR A C 1
ATOM 884 O O . THR A 1 105 ? 17.329 6.182 -17.445 1.00 85.06 105 THR A O 1
ATOM 887 N N . LYS A 1 106 ? 18.514 5.892 -15.561 1.00 85.69 106 LYS A N 1
ATOM 888 C CA . LYS A 1 106 ? 18.365 4.434 -15.510 1.00 85.69 106 LYS A CA 1
ATOM 889 C C . LYS A 1 106 ? 16.910 4.043 -15.278 1.00 85.69 106 LYS A C 1
ATOM 891 O O . LYS A 1 106 ? 16.424 3.150 -15.977 1.00 85.69 106 LYS A O 1
ATOM 896 N N . PHE A 1 107 ? 16.217 4.723 -14.369 1.00 87.38 107 PHE A N 1
ATOM 897 C CA . PHE A 1 107 ? 14.805 4.495 -14.091 1.00 87.38 107 PHE A CA 1
ATOM 898 C C . PHE A 1 107 ? 13.941 4.684 -15.336 1.00 87.38 107 PHE A C 1
ATOM 900 O O . PHE A 1 107 ? 13.290 3.731 -15.752 1.00 87.38 107 PHE A O 1
ATOM 907 N N . LEU A 1 108 ? 14.037 5.824 -16.026 1.00 84.50 108 LEU A N 1
ATOM 908 C CA . LEU A 1 108 ? 13.279 6.059 -17.264 1.00 84.50 108 LEU A CA 1
ATOM 909 C C . LEU A 1 108 ? 13.602 5.049 -18.373 1.00 84.50 108 LEU A C 1
ATOM 911 O O . LEU A 1 108 ? 12.735 4.656 -19.150 1.00 84.50 108 LEU A O 1
ATOM 915 N N . ARG A 1 109 ? 14.860 4.606 -18.466 1.00 82.62 109 ARG A N 1
ATOM 916 C CA . ARG A 1 109 ? 15.276 3.652 -19.499 1.00 82.62 109 ARG A CA 1
ATOM 917 C C . ARG A 1 109 ? 14.880 2.218 -19.203 1.00 82.62 109 ARG A C 1
ATOM 919 O O . ARG A 1 109 ? 14.832 1.435 -20.145 1.00 82.62 109 ARG A O 1
ATOM 926 N N . SER A 1 110 ? 14.702 1.816 -17.949 1.00 80.62 110 SER A N 1
ATOM 927 C CA . SER A 1 110 ? 14.589 0.393 -17.581 1.00 80.62 110 SER A CA 1
ATOM 928 C C . SER A 1 110 ? 13.422 0.049 -16.664 1.00 80.62 110 SER A C 1
ATOM 930 O O . SER A 1 110 ? 13.133 -1.132 -16.512 1.00 80.62 110 SER A O 1
ATOM 932 N N . GLY A 1 111 ? 12.765 1.042 -16.068 1.00 86.00 111 GLY A N 1
ATOM 933 C CA . GLY A 1 111 ? 11.830 0.867 -14.959 1.00 86.00 111 GLY A CA 1
ATOM 934 C C . GLY A 1 111 ? 12.508 0.489 -13.636 1.00 86.00 111 GLY A C 1
ATOM 935 O O . GLY A 1 111 ? 11.811 0.292 -12.644 1.00 86.00 111 GLY A O 1
ATOM 936 N N . CYS A 1 112 ? 13.844 0.372 -13.591 1.00 88.31 112 CYS A N 1
ATOM 937 C CA . CYS A 1 112 ? 14.577 0.031 -12.374 1.00 88.31 112 CYS A CA 1
ATOM 938 C C . CYS A 1 112 ? 14.749 1.253 -11.472 1.00 88.31 112 CYS A C 1
ATOM 940 O O . CYS A 1 112 ? 15.339 2.249 -11.886 1.00 88.31 112 CYS A O 1
ATOM 942 N N . ILE A 1 113 ? 14.307 1.145 -10.227 1.00 90.31 113 ILE A N 1
ATOM 943 C CA . ILE A 1 113 ? 14.331 2.217 -9.237 1.00 90.31 113 ILE A CA 1
ATOM 944 C C . ILE A 1 113 ? 15.044 1.754 -7.962 1.00 90.31 113 ILE A C 1
ATOM 946 O O . ILE A 1 113 ? 14.848 0.630 -7.498 1.00 90.31 113 ILE A O 1
ATOM 950 N N . SER A 1 114 ? 15.908 2.607 -7.413 1.00 90.38 114 SER A N 1
ATOM 951 C CA . SER A 1 114 ? 16.586 2.390 -6.131 1.00 90.38 114 SER A CA 1
ATOM 952 C C . SER A 1 114 ? 15.763 2.965 -4.974 1.00 90.38 114 SER A C 1
ATOM 954 O O . SER A 1 114 ? 15.014 3.926 -5.154 1.00 90.38 114 SER A O 1
ATOM 956 N N . GLU A 1 115 ? 15.925 2.423 -3.762 1.00 90.69 115 GLU A N 1
ATOM 957 C CA . GLU A 1 115 ? 15.272 2.987 -2.562 1.00 90.69 115 GLU A CA 1
ATOM 958 C C . GLU A 1 115 ? 15.691 4.443 -2.308 1.00 90.69 115 GLU A C 1
ATOM 960 O O . GLU A 1 115 ? 14.867 5.272 -1.919 1.00 90.69 115 GLU A O 1
ATOM 965 N N . SER A 1 116 ? 16.955 4.778 -2.592 1.00 89.56 116 SER A N 1
ATOM 966 C CA . SER A 1 116 ? 17.467 6.149 -2.511 1.00 89.56 116 SER A CA 1
ATOM 967 C C . SER A 1 116 ? 16.725 7.091 -3.458 1.00 89.56 116 SER A C 1
ATOM 969 O O . SER A 1 116 ? 16.356 8.191 -3.048 1.00 89.56 116 SER A O 1
ATOM 971 N N . LEU A 1 117 ? 16.453 6.657 -4.694 1.00 90.00 117 LEU A N 1
ATOM 972 C CA . LEU A 1 117 ? 15.693 7.451 -5.655 1.00 90.00 117 LEU A CA 1
ATOM 973 C C . LEU A 1 117 ? 14.221 7.593 -5.237 1.00 90.00 117 LEU A C 1
ATOM 975 O O . LEU A 1 117 ? 13.688 8.694 -5.332 1.00 90.00 117 LEU A O 1
ATOM 979 N N . ILE A 1 118 ? 13.580 6.539 -4.711 1.00 91.38 118 ILE A N 1
ATOM 980 C CA . ILE A 1 118 ? 12.212 6.626 -4.154 1.00 91.38 118 ILE A CA 1
ATOM 981 C C . ILE A 1 118 ? 12.153 7.697 -3.062 1.00 91.38 118 ILE A C 1
ATOM 983 O O . ILE A 1 118 ? 11.299 8.584 -3.097 1.00 91.38 118 ILE A O 1
ATOM 987 N N . LYS A 1 119 ? 13.091 7.644 -2.109 1.00 90.31 119 LYS A N 1
ATOM 988 C CA . LYS A 1 119 ? 13.151 8.602 -1.004 1.00 90.31 119 LYS A CA 1
ATOM 989 C C . LYS A 1 119 ? 13.367 10.030 -1.507 1.00 90.31 119 LYS A C 1
ATOM 991 O O . LYS A 1 119 ? 12.652 10.933 -1.081 1.00 90.31 119 LYS A O 1
ATOM 996 N N . ALA A 1 120 ? 14.291 10.222 -2.448 1.00 88.69 120 ALA A N 1
ATOM 997 C CA . ALA A 1 120 ? 14.565 11.531 -3.032 1.00 88.69 120 ALA A CA 1
ATOM 998 C C . ALA A 1 120 ? 13.356 12.098 -3.803 1.00 88.69 120 ALA A C 1
ATOM 1000 O O . ALA A 1 120 ? 13.069 13.290 -3.701 1.00 88.69 120 ALA A O 1
ATOM 1001 N N . LEU A 1 121 ? 12.607 11.255 -4.526 1.00 89.25 121 LEU A N 1
ATOM 1002 C CA . LEU A 1 121 ? 11.378 11.660 -5.219 1.00 89.25 121 LEU A CA 1
ATOM 1003 C C . LEU A 1 121 ? 10.286 12.090 -4.233 1.00 89.25 121 LEU A C 1
ATOM 1005 O O . LEU A 1 121 ? 9.642 13.119 -4.448 1.00 89.25 121 LEU A O 1
ATOM 1009 N N . PHE A 1 122 ? 10.109 11.355 -3.131 1.00 90.81 122 PHE A N 1
ATOM 1010 C CA . PHE A 1 122 ? 9.195 11.755 -2.060 1.00 90.81 122 PHE A CA 1
ATOM 1011 C C . PHE A 1 122 ? 9.582 13.101 -1.444 1.00 90.81 122 PHE A C 1
ATOM 1013 O O . PHE A 1 122 ? 8.724 13.977 -1.339 1.00 90.81 122 PHE A O 1
ATOM 1020 N N . GLU A 1 123 ? 10.858 13.304 -1.106 1.00 88.00 123 GLU A N 1
ATOM 1021 C CA . GLU A 1 123 ? 11.333 14.560 -0.511 1.00 88.00 123 GLU A CA 1
ATOM 1022 C C . GLU A 1 123 ? 11.146 15.750 -1.453 1.00 88.00 123 GLU A C 1
ATOM 1024 O O . GLU A 1 123 ? 10.615 16.781 -1.038 1.00 88.00 123 GLU A O 1
ATOM 1029 N N . ALA A 1 124 ? 11.515 15.593 -2.726 1.00 83.56 124 ALA A N 1
ATOM 1030 C CA . ALA A 1 124 ? 11.462 16.672 -3.706 1.00 83.56 124 ALA A CA 1
ATOM 1031 C C . ALA A 1 124 ? 10.033 17.072 -4.104 1.00 83.56 124 ALA A C 1
ATOM 1033 O O . ALA A 1 124 ? 9.777 18.240 -4.393 1.00 83.56 124 ALA A O 1
ATOM 1034 N N . LYS A 1 125 ? 9.094 16.119 -4.170 1.00 77.62 125 LYS A N 1
ATOM 1035 C CA . LYS A 1 125 ? 7.716 16.388 -4.620 1.00 77.62 125 LYS A CA 1
ATOM 1036 C C . LYS A 1 125 ? 6.759 16.694 -3.483 1.00 77.62 125 LYS A C 1
ATOM 1038 O O . LYS A 1 125 ? 5.830 17.476 -3.658 1.00 77.62 125 LYS A O 1
ATOM 1043 N N . CYS A 1 126 ? 6.953 16.020 -2.361 1.00 76.19 126 CYS A N 1
ATOM 1044 C CA . CYS A 1 126 ? 5.902 15.820 -1.380 1.00 76.19 126 CYS A CA 1
ATOM 1045 C C . CYS A 1 126 ? 6.408 16.005 0.068 1.00 76.19 126 CYS A C 1
ATOM 1047 O O . CYS A 1 126 ? 5.662 15.797 1.028 1.00 76.19 126 CYS A O 1
ATOM 1049 N N . GLY A 1 127 ? 7.664 16.445 0.225 1.00 78.25 127 GLY A N 1
ATOM 1050 C CA . GLY A 1 127 ? 8.300 16.743 1.503 1.00 78.25 127 GLY A CA 1
ATOM 1051 C C . GLY A 1 127 ? 8.637 15.502 2.332 1.00 78.25 127 GLY A C 1
ATOM 1052 O O . GLY A 1 127 ? 8.558 14.360 1.877 1.00 78.25 127 GLY A O 1
ATOM 1053 N N . ARG A 1 128 ? 9.008 15.727 3.599 1.00 81.62 128 ARG A N 1
ATOM 1054 C CA . ARG A 1 128 ? 9.456 14.655 4.509 1.00 81.62 128 ARG A CA 1
ATOM 1055 C C . ARG A 1 128 ? 8.360 13.660 4.903 1.00 81.62 128 ARG A C 1
ATOM 1057 O O . ARG A 1 128 ? 8.672 12.530 5.258 1.00 81.62 128 ARG A O 1
ATOM 1064 N N . LYS A 1 129 ? 7.080 14.039 4.768 1.00 85.06 129 LYS A N 1
ATOM 1065 C CA . LYS A 1 129 ? 5.925 13.226 5.196 1.00 85.06 129 LYS A CA 1
ATOM 1066 C C . LYS A 1 129 ? 5.954 11.805 4.622 1.00 85.06 129 LYS A C 1
ATOM 1068 O O . LYS A 1 129 ? 5.656 10.852 5.333 1.00 85.06 129 LYS A O 1
ATOM 1073 N N . PHE A 1 130 ? 6.292 11.661 3.341 1.00 88.56 130 PHE A N 1
ATOM 1074 C CA . PHE A 1 130 ? 6.358 10.349 2.692 1.00 88.56 130 PHE A CA 1
ATOM 1075 C C . PHE A 1 130 ? 7.744 9.713 2.782 1.00 88.56 130 PHE A C 1
ATOM 1077 O O . PHE A 1 130 ? 7.847 8.490 2.834 1.00 88.56 130 PHE A O 1
ATOM 1084 N N . SER A 1 131 ? 8.813 10.512 2.835 1.00 86.94 131 SER A N 1
ATOM 1085 C CA . SER A 1 131 ? 10.175 9.975 2.886 1.00 86.94 131 SER A CA 1
ATOM 1086 C C . SER A 1 131 ? 10.473 9.262 4.206 1.00 86.94 131 SER A C 1
ATOM 1088 O O . SER A 1 131 ? 11.147 8.229 4.202 1.00 86.94 131 SER A O 1
ATOM 1090 N N . GLU A 1 132 ? 9.893 9.736 5.311 1.00 90.94 132 GLU A N 1
ATOM 1091 C CA . GLU A 1 132 ? 9.935 9.085 6.627 1.00 90.94 132 GLU A CA 1
ATOM 1092 C C . GLU A 1 132 ? 9.197 7.739 6.647 1.00 90.94 132 GLU A C 1
ATOM 1094 O O . GLU A 1 132 ? 9.600 6.831 7.364 1.00 90.94 132 GLU A O 1
ATOM 1099 N N . GLN A 1 133 ? 8.159 7.584 5.820 1.00 92.69 133 GLN A N 1
ATOM 1100 C CA . GLN A 1 133 ? 7.351 6.360 5.719 1.00 92.69 133 GLN A CA 1
ATOM 1101 C C . GLN A 1 133 ? 7.733 5.489 4.513 1.00 92.69 133 GLN A C 1
ATOM 1103 O O . GLN A 1 133 ? 7.003 4.564 4.154 1.00 92.69 133 GLN A O 1
ATOM 1108 N N . SER A 1 134 ? 8.866 5.780 3.867 1.00 91.81 134 SER A N 1
ATOM 1109 C CA . SER A 1 134 ? 9.271 5.151 2.604 1.00 91.81 134 SER A CA 1
ATOM 1110 C C . SER A 1 134 ? 9.356 3.627 2.694 1.00 91.81 134 SER A C 1
ATOM 1112 O O . SER A 1 134 ? 8.899 2.949 1.779 1.00 91.81 134 SER A O 1
ATOM 1114 N N . GLU A 1 135 ? 9.846 3.076 3.806 1.00 92.94 135 GLU A N 1
ATOM 1115 C CA . GLU A 1 135 ? 9.922 1.625 3.998 1.00 92.94 135 GLU A CA 1
ATOM 1116 C C . GLU A 1 135 ? 8.531 0.967 3.991 1.00 92.94 135 GLU A C 1
ATOM 1118 O O . GLU A 1 135 ? 8.312 -0.029 3.297 1.00 92.94 135 GLU A O 1
ATOM 1123 N N . HIS A 1 136 ? 7.564 1.537 4.719 1.00 94.62 136 HIS A N 1
ATOM 1124 C CA . HIS A 1 136 ? 6.192 1.029 4.729 1.00 94.62 136 HIS A CA 1
ATOM 1125 C C . HIS A 1 136 ? 5.518 1.208 3.367 1.00 94.62 136 HIS A C 1
ATOM 1127 O O . HIS A 1 136 ? 4.866 0.285 2.882 1.00 94.62 136 HIS A O 1
ATOM 1133 N N . LEU A 1 137 ? 5.713 2.358 2.718 1.00 95.12 137 LEU A N 1
ATOM 1134 C CA . LEU A 1 137 ? 5.162 2.630 1.390 1.00 95.12 137 LEU A CA 1
ATOM 1135 C C . LEU A 1 137 ? 5.695 1.650 0.341 1.00 95.12 137 LEU A C 1
ATOM 1137 O O . LEU A 1 137 ? 4.906 1.136 -0.446 1.00 95.12 137 LEU A O 1
ATOM 1141 N N . ILE A 1 138 ? 6.991 1.324 0.363 1.00 94.38 138 ILE A N 1
ATOM 1142 C CA . ILE A 1 138 ? 7.579 0.317 -0.532 1.00 94.38 138 ILE A CA 1
ATOM 1143 C C . ILE A 1 138 ? 6.912 -1.045 -0.313 1.00 94.38 138 ILE A C 1
ATOM 1145 O O . ILE A 1 138 ? 6.469 -1.661 -1.281 1.00 94.38 138 ILE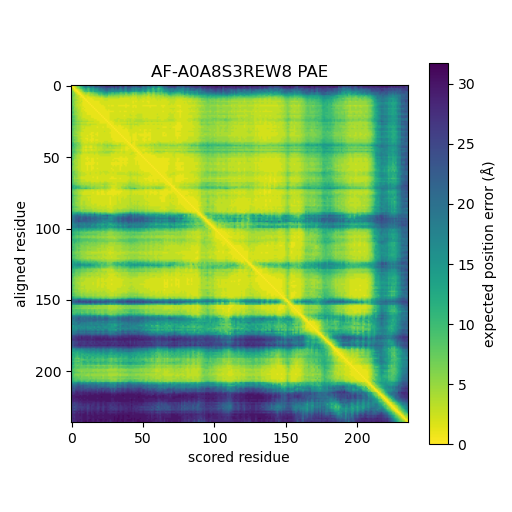 A O 1
ATOM 1149 N N . LYS A 1 139 ? 6.757 -1.489 0.942 1.00 94.38 139 LYS A N 1
ATOM 1150 C CA . LYS A 1 139 ? 6.071 -2.757 1.256 1.00 94.38 139 LYS A CA 1
ATOM 1151 C C . LYS A 1 139 ? 4.631 -2.768 0.732 1.00 94.38 139 LYS A C 1
ATOM 1153 O O . LYS A 1 139 ? 4.203 -3.747 0.124 1.00 94.38 139 LYS A O 1
ATOM 1158 N N . VAL A 1 140 ? 3.898 -1.664 0.901 1.00 95.50 140 VAL A N 1
ATOM 1159 C CA . VAL A 1 140 ? 2.537 -1.504 0.360 1.00 95.50 140 VAL A CA 1
ATOM 1160 C C . VAL A 1 140 ? 2.539 -1.566 -1.174 1.00 95.50 140 VAL A C 1
ATOM 1162 O O . VAL A 1 140 ? 1.714 -2.260 -1.766 1.00 95.50 140 VAL A O 1
ATOM 1165 N N . MET A 1 141 ? 3.490 -0.911 -1.842 1.00 93.81 141 MET A N 1
ATOM 1166 C CA . MET A 1 141 ? 3.636 -0.969 -3.302 1.00 93.81 141 MET A CA 1
ATOM 1167 C C . MET A 1 141 ? 3.955 -2.378 -3.813 1.00 93.81 141 MET A C 1
ATOM 1169 O O . MET A 1 141 ? 3.470 -2.762 -4.877 1.00 93.81 141 MET A O 1
ATOM 1173 N N . GLU A 1 142 ? 4.738 -3.166 -3.073 1.00 93.44 142 GLU A N 1
ATOM 1174 C CA . GLU A 1 142 ? 5.010 -4.570 -3.407 1.00 93.44 142 GLU A CA 1
ATOM 1175 C C . GLU A 1 142 ? 3.767 -5.463 -3.274 1.00 93.44 142 GLU A C 1
ATOM 1177 O O . GLU A 1 142 ? 3.618 -6.423 -4.040 1.00 93.44 142 GLU A O 1
ATOM 1182 N N . LYS A 1 143 ? 2.876 -5.156 -2.318 1.00 93.19 143 LYS A N 1
ATOM 1183 C CA . LYS A 1 143 ? 1.588 -5.848 -2.126 1.00 93.19 143 LYS A CA 1
ATOM 1184 C C . LYS A 1 143 ? 0.598 -5.545 -3.246 1.00 93.19 143 LYS A C 1
ATOM 1186 O O . LYS A 1 143 ? -0.139 -6.438 -3.648 1.00 93.19 143 LYS A O 1
ATOM 1191 N N . PHE A 1 144 ? 0.624 -4.323 -3.775 1.00 92.25 144 PHE A N 1
ATOM 1192 C CA . PHE A 1 144 ? -0.175 -3.920 -4.935 1.00 92.25 144 PHE A CA 1
ATOM 1193 C C . PHE A 1 144 ? 0.458 -4.279 -6.289 1.00 92.25 144 PHE A C 1
ATOM 1195 O O . PHE A 1 144 ? -0.079 -3.891 -7.323 1.00 92.25 144 PHE A O 1
ATOM 1202 N N . ASP A 1 145 ? 1.588 -4.999 -6.306 1.00 91.81 145 ASP A N 1
ATOM 1203 C CA . ASP A 1 145 ? 2.361 -5.320 -7.518 1.00 91.81 145 ASP A CA 1
ATOM 1204 C C . ASP A 1 145 ? 2.730 -4.081 -8.363 1.00 91.81 145 ASP A C 1
ATOM 1206 O O . ASP A 1 145 ? 2.913 -4.153 -9.580 1.00 91.81 145 ASP A O 1
ATOM 1210 N N . ILE A 1 146 ? 2.875 -2.928 -7.712 1.00 91.12 146 ILE A N 1
ATOM 1211 C CA . ILE A 1 146 ? 3.403 -1.713 -8.339 1.00 91.12 146 ILE A CA 1
ATOM 1212 C C . ILE A 1 146 ? 4.927 -1.814 -8.420 1.00 91.12 146 ILE A C 1
ATOM 1214 O O . ILE A 1 146 ? 5.528 -1.421 -9.420 1.00 91.12 146 ILE A O 1
ATOM 1218 N N . LEU A 1 147 ? 5.544 -2.366 -7.371 1.00 92.31 147 LEU A N 1
ATOM 1219 C CA . LEU A 1 147 ? 6.971 -2.656 -7.311 1.00 92.31 147 LEU A CA 1
ATOM 1220 C C . LEU A 1 147 ? 7.231 -4.154 -7.208 1.00 92.31 147 LEU A C 1
ATOM 1222 O O . LEU A 1 147 ? 6.490 -4.909 -6.578 1.00 92.31 147 LEU A O 1
ATOM 1226 N N . VAL A 1 148 ? 8.353 -4.573 -7.784 1.00 90.56 148 VAL A N 1
ATOM 1227 C CA . VAL A 1 148 ? 8.913 -5.904 -7.571 1.00 90.56 148 VAL A CA 1
ATOM 1228 C C . VAL A 1 148 ? 10.408 -5.817 -7.321 1.00 90.56 148 VAL A C 1
ATOM 1230 O O . VAL A 1 148 ? 11.172 -5.295 -8.129 1.00 90.56 148 VAL A O 1
ATOM 1233 N N . LYS A 1 149 ? 10.848 -6.351 -6.186 1.00 89.06 149 LYS A N 1
ATOM 1234 C CA . LYS A 1 149 ? 12.267 -6.427 -5.836 1.00 89.06 149 LYS A CA 1
ATOM 1235 C C . LYS A 1 149 ? 13.026 -7.312 -6.830 1.00 89.06 149 LYS A C 1
ATOM 1237 O O . LYS A 1 149 ? 12.587 -8.444 -7.052 1.00 89.06 149 LYS A O 1
ATOM 1242 N N . ILE A 1 150 ? 14.183 -6.881 -7.363 1.00 80.50 150 ILE A N 1
ATOM 1243 C CA . ILE A 1 150 ? 15.100 -7.738 -8.159 1.00 80.50 150 ILE A CA 1
ATOM 1244 C C . ILE A 1 150 ? 16.342 -8.146 -7.350 1.00 80.50 150 ILE A C 1
ATOM 1246 O O . ILE A 1 150 ? 16.571 -9.325 -7.106 1.00 80.50 150 ILE A O 1
ATOM 1250 N N . GLU A 1 151 ? 17.116 -7.195 -6.865 1.00 72.31 151 GLU A N 1
ATOM 1251 C CA . GLU A 1 151 ? 18.348 -7.413 -6.100 1.00 72.31 151 GLU A CA 1
ATOM 1252 C C . GLU A 1 151 ? 18.428 -6.268 -5.104 1.00 72.31 151 GLU A C 1
ATOM 1254 O O . GLU A 1 151 ? 17.943 -5.192 -5.412 1.00 72.31 151 GLU A O 1
ATOM 1259 N N . THR A 1 152 ? 18.948 -6.445 -3.894 1.00 59.97 152 THR A N 1
ATOM 1260 C CA . THR A 1 152 ? 19.056 -5.309 -2.961 1.00 59.97 152 THR A CA 1
ATOM 1261 C C . THR A 1 152 ? 20.106 -4.314 -3.465 1.00 59.97 152 THR A C 1
ATOM 1263 O O . THR A 1 152 ? 21.231 -4.760 -3.695 1.00 59.97 152 THR A O 1
ATOM 1266 N N . PRO A 1 153 ? 19.810 -3.000 -3.600 1.00 60.28 153 PRO A N 1
ATOM 1267 C CA . PRO A 1 153 ? 18.591 -2.254 -3.224 1.00 60.28 153 PRO A CA 1
ATOM 1268 C C . PRO A 1 153 ? 17.752 -1.735 -4.427 1.00 60.28 153 PRO A C 1
ATOM 1270 O O . PRO A 1 153 ? 17.325 -0.582 -4.453 1.00 60.28 153 PRO A O 1
ATOM 1273 N N . ALA A 1 154 ? 17.548 -2.558 -5.453 1.00 82.81 154 ALA A N 1
ATOM 1274 C CA . ALA A 1 154 ? 16.847 -2.246 -6.696 1.00 82.81 154 ALA A CA 1
ATOM 1275 C C . ALA A 1 154 ? 15.487 -2.965 -6.843 1.00 82.81 154 ALA A C 1
ATOM 1277 O O . ALA A 1 154 ? 15.351 -4.187 -6.684 1.00 82.81 154 ALA A O 1
ATOM 1278 N N . TYR A 1 155 ? 14.488 -2.187 -7.252 1.00 91.31 155 TYR A N 1
ATOM 1279 C CA . TYR A 1 155 ? 13.134 -2.616 -7.594 1.00 91.31 155 TYR A CA 1
ATOM 1280 C C . TYR A 1 155 ? 12.865 -2.342 -9.075 1.00 91.31 155 TYR A C 1
ATOM 1282 O O . TYR A 1 155 ? 13.505 -1.484 -9.678 1.00 91.31 155 TYR A O 1
ATOM 1290 N N . ILE A 1 156 ? 11.903 -3.047 -9.664 1.00 89.56 156 ILE A N 1
ATOM 1291 C CA . ILE A 1 156 ? 11.289 -2.681 -10.945 1.00 89.56 156 ILE A CA 1
ATOM 1292 C C . ILE A 1 156 ? 9.907 -2.122 -10.669 1.00 89.56 156 ILE A C 1
ATOM 1294 O O . ILE A 1 156 ? 9.153 -2.706 -9.892 1.00 89.56 156 ILE A O 1
ATOM 1298 N N . MET A 1 157 ? 9.573 -1.047 -11.374 1.00 90.19 157 MET A N 1
ATOM 1299 C CA . MET A 1 157 ? 8.223 -0.521 -11.503 1.00 90.19 157 MET A CA 1
ATOM 1300 C C . MET A 1 157 ? 7.715 -0.807 -12.926 1.00 90.19 157 MET A C 1
ATOM 1302 O O . MET A 1 157 ? 8.050 -0.055 -13.845 1.00 90.19 157 MET A O 1
ATOM 1306 N N . PRO A 1 158 ? 6.952 -1.895 -13.159 1.00 85.31 158 PRO A N 1
ATOM 1307 C CA . PRO A 1 158 ? 6.619 -2.349 -14.513 1.00 85.31 158 PRO A CA 1
ATOM 1308 C C . PRO A 1 158 ? 5.899 -1.301 -15.360 1.00 85.31 158 PRO A C 1
ATOM 1310 O O . PRO A 1 158 ? 6.177 -1.181 -16.547 1.00 85.31 158 PRO A O 1
ATOM 1313 N N . CYS A 1 159 ? 5.045 -0.484 -14.740 1.00 81.50 159 CYS A N 1
ATOM 1314 C CA . CYS A 1 159 ? 4.317 0.574 -15.439 1.00 81.50 159 CYS A CA 1
ATOM 1315 C C . CYS A 1 159 ? 5.215 1.715 -15.945 1.00 81.50 159 CYS A C 1
ATOM 1317 O O . CYS A 1 159 ? 4.778 2.502 -16.775 1.00 81.50 159 CYS A O 1
ATOM 1319 N N . MET A 1 160 ? 6.451 1.810 -15.445 1.00 84.25 160 MET A N 1
ATOM 1320 C CA . MET A 1 160 ? 7.456 2.790 -15.872 1.00 84.25 160 MET A CA 1
ATOM 1321 C C . MET A 1 160 ? 8.480 2.180 -16.832 1.00 84.25 160 MET A C 1
ATOM 1323 O O . MET A 1 160 ? 9.428 2.848 -17.243 1.00 84.25 160 MET A O 1
ATOM 1327 N N . MET A 1 161 ? 8.323 0.903 -17.191 1.00 78.06 161 MET A N 1
ATOM 1328 C CA . MET A 1 161 ? 9.143 0.299 -18.226 1.00 78.06 161 MET A CA 1
ATOM 1329 C C . MET A 1 161 ? 8.693 0.853 -19.582 1.00 78.06 161 MET A C 1
ATOM 1331 O O . MET A 1 161 ? 7.514 0.739 -19.918 1.00 78.06 161 MET A O 1
ATOM 1335 N N . PRO A 1 162 ? 9.601 1.428 -20.390 1.00 70.12 162 PRO A N 1
ATOM 1336 C CA . PRO A 1 162 ? 9.250 1.802 -21.753 1.00 70.12 162 PRO A CA 1
ATOM 1337 C C . PRO A 1 162 ? 8.852 0.552 -22.547 1.00 70.12 162 PRO A C 1
ATOM 1339 O O . PRO A 1 162 ? 9.187 -0.563 -22.142 1.00 70.12 162 PRO A O 1
ATOM 1342 N N . ASN A 1 163 ? 8.166 0.735 -23.682 1.00 66.25 163 ASN A N 1
ATOM 1343 C CA . ASN A 1 163 ? 7.778 -0.349 -24.590 1.00 66.25 163 ASN A CA 1
ATOM 1344 C C . ASN A 1 163 ? 9.012 -1.154 -25.013 1.00 66.25 163 ASN A C 1
ATOM 1346 O O . ASN A 1 163 ? 9.716 -0.803 -25.959 1.00 66.25 163 ASN A O 1
ATOM 1350 N N . LYS A 1 164 ? 9.283 -2.220 -24.267 1.00 62.09 164 LYS A N 1
ATOM 1351 C CA . LYS A 1 164 ? 10.431 -3.094 -24.436 1.00 62.09 164 LYS A CA 1
ATOM 1352 C C . LYS A 1 164 ? 9.954 -4.444 -24.903 1.00 62.09 164 LYS A C 1
ATOM 1354 O O . LYS A 1 164 ? 8.967 -4.994 -24.416 1.00 62.09 164 LYS A O 1
ATOM 1359 N N . THR A 1 165 ? 10.705 -5.007 -25.830 1.00 59.38 165 THR A N 1
ATOM 1360 C CA . THR A 1 165 ? 10.548 -6.403 -26.201 1.00 59.38 165 THR A CA 1
ATOM 1361 C C . THR A 1 165 ? 10.816 -7.282 -24.980 1.00 59.38 165 THR A C 1
ATOM 1363 O O . THR A 1 165 ? 11.657 -6.973 -24.132 1.00 59.38 165 THR A O 1
ATOM 1366 N N . PHE A 1 166 ? 10.153 -8.435 -24.906 1.00 60.66 166 PHE A N 1
ATOM 1367 C CA . PHE A 1 166 ? 10.370 -9.408 -23.829 1.00 60.66 166 PHE A CA 1
ATOM 1368 C C . PHE A 1 166 ? 11.859 -9.765 -23.643 1.00 60.66 166 PHE A C 1
ATOM 1370 O O . PHE A 1 166 ? 12.339 -9.962 -22.531 1.00 60.66 166 PHE A O 1
ATOM 1377 N N . LYS A 1 167 ? 12.626 -9.778 -24.740 1.00 61.88 167 LYS A N 1
ATOM 1378 C CA . LYS A 1 167 ? 14.071 -10.027 -24.741 1.00 61.88 167 LYS A CA 1
ATOM 1379 C C . LYS A 1 167 ? 14.852 -8.982 -23.939 1.00 61.88 167 LYS A C 1
ATOM 1381 O O . LYS A 1 167 ? 15.774 -9.347 -23.216 1.00 61.88 167 LYS A O 1
ATOM 1386 N N . GLU A 1 168 ? 14.489 -7.710 -24.057 1.00 64.81 168 GLU A N 1
ATOM 1387 C CA . GLU A 1 168 ? 15.118 -6.622 -23.304 1.00 64.81 168 GLU A CA 1
ATOM 1388 C C . GLU A 1 168 ? 14.728 -6.683 -21.826 1.00 64.81 168 GLU A C 1
ATOM 1390 O O . GLU A 1 168 ? 15.568 -6.448 -20.962 1.00 64.81 168 GLU A O 1
ATOM 1395 N N . VAL A 1 169 ? 13.487 -7.077 -21.521 1.00 63.91 169 VAL A N 1
ATOM 1396 C CA . VAL A 1 169 ? 13.036 -7.329 -20.143 1.00 63.91 169 VAL A CA 1
ATOM 1397 C C . VAL A 1 169 ? 13.868 -8.443 -19.496 1.00 63.91 169 VAL A C 1
ATOM 1399 O O . VAL A 1 169 ? 14.412 -8.250 -18.411 1.00 63.91 169 VAL A O 1
ATOM 1402 N N . CYS A 1 170 ? 14.071 -9.570 -20.186 1.00 66.25 170 CYS A N 1
ATOM 1403 C CA . CYS A 1 170 ? 14.933 -10.656 -19.705 1.00 66.25 170 CYS A CA 1
ATOM 1404 C C . CYS A 1 170 ? 16.380 -10.212 -19.452 1.00 66.25 170 CYS A C 1
ATOM 1406 O O . CYS A 1 170 ? 16.980 -10.640 -18.468 1.00 66.25 170 CYS A O 1
ATOM 1408 N N . GLN A 1 171 ? 16.935 -9.352 -20.312 1.00 68.88 171 GLN A N 1
ATOM 1409 C CA . GLN A 1 171 ? 18.285 -8.809 -20.129 1.00 68.88 171 GLN A CA 1
ATOM 1410 C C . GLN A 1 171 ? 18.387 -7.921 -18.885 1.00 68.88 171 GLN A C 1
ATOM 1412 O O . GLN A 1 171 ? 19.365 -8.023 -18.156 1.00 68.88 171 GLN A O 1
ATOM 1417 N N . ILE A 1 172 ? 17.375 -7.089 -18.618 1.00 67.50 172 ILE A N 1
ATOM 1418 C CA . ILE A 1 172 ? 17.324 -6.230 -17.420 1.00 67.50 172 ILE A CA 1
ATOM 1419 C C . ILE A 1 172 ? 17.260 -7.070 -16.141 1.00 67.50 172 ILE A C 1
ATOM 1421 O O . ILE A 1 172 ? 17.861 -6.704 -15.137 1.00 67.50 172 ILE A O 1
ATOM 1425 N N . ILE A 1 173 ? 16.543 -8.195 -16.184 1.00 65.69 173 ILE A N 1
ATOM 1426 C CA . ILE A 1 173 ? 16.362 -9.100 -15.040 1.00 65.69 173 ILE A CA 1
ATOM 1427 C C . ILE A 1 173 ? 17.564 -10.055 -14.865 1.00 65.69 173 ILE A C 1
ATOM 1429 O O . ILE A 1 173 ? 17.639 -10.762 -13.866 1.00 65.69 173 ILE A O 1
ATOM 1433 N N . GLY A 1 174 ? 18.516 -10.083 -15.807 1.00 62.66 174 GLY A N 1
ATOM 1434 C CA . GLY A 1 174 ? 19.701 -10.945 -15.724 1.00 62.66 174 GLY A CA 1
ATOM 1435 C C . GLY A 1 174 ? 19.443 -12.414 -16.078 1.00 62.66 174 GLY A C 1
ATOM 1436 O O . GLY A 1 174 ? 20.151 -13.296 -15.605 1.00 62.66 174 GLY A O 1
ATOM 1437 N N . VAL A 1 175 ? 18.433 -12.710 -16.905 1.00 62.16 175 VAL A N 1
ATOM 1438 C CA . VAL A 1 175 ? 18.163 -14.082 -17.370 1.00 62.16 175 VAL A CA 1
ATOM 1439 C C . VAL A 1 175 ? 19.137 -14.443 -18.500 1.00 62.16 175 VAL A C 1
ATOM 1441 O O . VAL A 1 175 ? 19.063 -13.877 -19.596 1.00 62.16 175 VAL A O 1
ATOM 1444 N N . GLU A 1 176 ? 20.052 -15.386 -18.254 1.00 54.59 176 GLU A N 1
ATOM 1445 C CA . GLU A 1 176 ? 21.007 -15.858 -19.264 1.00 54.59 176 GLU A CA 1
ATOM 1446 C C . GLU A 1 176 ? 20.313 -16.608 -20.414 1.00 54.59 176 GLU A C 1
ATOM 1448 O O . GLU A 1 176 ? 19.451 -17.466 -20.224 1.00 54.59 176 GLU A O 1
ATOM 1453 N N . LYS A 1 177 ? 20.723 -16.292 -21.650 1.00 51.31 177 LYS A N 1
ATOM 1454 C CA . LYS A 1 177 ? 20.158 -16.843 -22.897 1.00 51.31 177 LYS A CA 1
ATOM 1455 C C . LYS A 1 177 ? 20.388 -18.348 -23.090 1.00 51.31 177 LYS A C 1
ATOM 1457 O O . LYS A 1 177 ? 19.784 -18.924 -23.991 1.00 51.31 177 LYS A O 1
ATOM 1462 N N . SER A 1 178 ? 21.271 -18.969 -22.311 1.00 49.50 178 S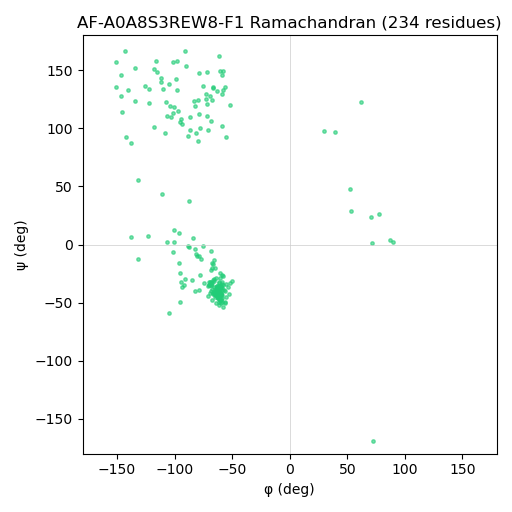ER A N 1
ATOM 1463 C CA . SER A 1 178 ? 21.860 -20.284 -22.597 1.00 49.50 178 SER A CA 1
ATOM 1464 C C . SER A 1 178 ? 20.873 -21.458 -22.548 1.00 49.50 178 SER A C 1
ATOM 1466 O O . SER A 1 178 ? 21.167 -22.485 -23.148 1.00 49.50 178 SER A O 1
ATOM 1468 N N . ASN A 1 179 ? 19.682 -21.304 -21.948 1.00 47.44 179 ASN A N 1
ATOM 1469 C CA . ASN A 1 179 ? 18.707 -22.399 -21.801 1.00 47.44 179 ASN A CA 1
ATOM 1470 C C . ASN A 1 179 ? 17.309 -22.152 -22.400 1.00 47.44 179 ASN A C 1
ATOM 1472 O O . ASN A 1 179 ? 16.419 -22.987 -22.232 1.00 47.44 179 ASN A O 1
ATOM 1476 N N . CYS A 1 180 ? 17.078 -21.059 -23.134 1.00 47.72 180 CYS A N 1
ATOM 1477 C CA . CYS A 1 180 ? 15.768 -20.833 -23.753 1.00 47.72 180 CYS A CA 1
ATOM 1478 C C . CYS A 1 180 ? 15.667 -21.464 -25.146 1.00 47.72 180 CYS A C 1
ATOM 1480 O O . CYS A 1 180 ? 16.021 -20.857 -26.158 1.00 47.72 180 CYS A O 1
ATOM 1482 N N . LYS A 1 181 ? 15.150 -22.696 -25.202 1.00 50.31 181 LYS A N 1
ATOM 1483 C CA . LYS A 1 181 ? 14.744 -23.344 -26.457 1.00 50.31 181 LYS A CA 1
ATOM 1484 C C . LYS A 1 181 ? 13.472 -22.689 -27.007 1.00 50.31 181 LYS A C 1
ATOM 1486 O O . LYS A 1 181 ? 12.644 -22.193 -26.251 1.00 50.31 181 LYS A O 1
ATOM 1491 N N . ARG A 1 182 ? 13.335 -22.675 -28.338 1.00 46.75 182 ARG A N 1
ATOM 1492 C CA . ARG A 1 182 ? 12.177 -22.142 -29.077 1.00 46.75 182 ARG A CA 1
ATOM 1493 C C . ARG A 1 182 ? 10.885 -22.755 -28.531 1.00 46.75 182 ARG A C 1
ATOM 1495 O O . ARG A 1 182 ? 10.726 -23.969 -28.583 1.00 46.75 182 ARG A O 1
ATOM 1502 N N . THR A 1 183 ? 9.978 -21.926 -28.029 1.00 55.75 183 THR A N 1
ATOM 1503 C CA . THR A 1 183 ? 8.717 -22.395 -27.443 1.00 55.75 183 THR A CA 1
ATOM 1504 C C . THR A 1 183 ? 7.570 -22.224 -28.421 1.00 55.75 183 THR A C 1
ATOM 1506 O O . THR A 1 183 ? 7.624 -21.389 -29.328 1.00 55.75 183 THR A O 1
ATOM 1509 N N . SER A 1 184 ? 6.514 -23.005 -28.215 1.00 53.19 184 SER A N 1
ATOM 1510 C CA . SER A 1 184 ? 5.234 -22.839 -28.898 1.00 53.19 184 SER A CA 1
ATOM 1511 C C . SER A 1 184 ? 4.651 -21.446 -28.640 1.00 53.19 184 SER A C 1
ATOM 1513 O O . SER A 1 184 ? 4.831 -20.878 -27.562 1.00 53.19 184 SER A O 1
ATOM 1515 N N . TRP A 1 185 ? 3.957 -20.898 -29.636 1.00 55.81 185 TRP A N 1
ATOM 1516 C CA . TRP A 1 185 ? 3.269 -19.613 -29.527 1.00 55.81 185 TRP A CA 1
ATOM 1517 C C . TRP A 1 185 ? 1.916 -19.826 -28.849 1.00 55.81 185 TRP A C 1
ATOM 1519 O O . TRP A 1 185 ? 1.073 -20.546 -29.381 1.00 55.81 185 TRP A O 1
ATOM 1529 N N . LEU A 1 186 ? 1.698 -19.189 -27.697 1.00 62.56 186 LEU A N 1
ATOM 1530 C CA . LEU A 1 186 ? 0.383 -19.110 -27.063 1.00 62.56 186 LEU A CA 1
ATOM 1531 C C . LEU A 1 186 ? -0.199 -17.716 -27.306 1.00 62.56 186 LEU A C 1
ATOM 1533 O O . LEU A 1 186 ? 0.289 -16.733 -26.753 1.00 62.56 186 LEU A O 1
ATOM 1537 N N . CYS A 1 187 ? -1.230 -17.636 -28.147 1.00 66.75 187 CYS A N 1
ATOM 1538 C CA . CYS A 1 187 ? -1.967 -16.403 -28.406 1.00 66.75 187 CYS A CA 1
ATOM 1539 C C . CYS A 1 187 ? -3.265 -16.413 -27.593 1.00 66.75 187 CYS A C 1
ATOM 1541 O O . CYS A 1 187 ? -4.111 -17.286 -27.786 1.00 66.75 187 CYS A O 1
ATOM 1543 N N . LEU A 1 188 ? -3.414 -15.450 -26.682 1.00 71.81 188 LEU A N 1
ATOM 1544 C CA . LEU A 1 188 ? -4.628 -15.267 -25.891 1.00 71.81 188 LEU A CA 1
ATOM 1545 C C . LEU A 1 188 ? -5.403 -14.071 -26.441 1.00 71.81 188 LEU A C 1
ATOM 1547 O O . LEU A 1 188 ? -4.900 -12.949 -26.446 1.00 71.81 188 LEU A O 1
ATOM 1551 N N . LYS A 1 189 ? -6.634 -14.311 -26.898 1.00 76.69 189 LYS A N 1
ATOM 1552 C CA . LYS A 1 189 ? -7.550 -13.252 -27.326 1.00 76.69 189 LYS A CA 1
ATOM 1553 C C . LYS A 1 189 ? -8.493 -12.917 -26.178 1.00 76.69 189 LYS A C 1
ATOM 1555 O O . LYS A 1 189 ? -9.320 -13.741 -25.799 1.00 76.69 189 LYS A O 1
ATOM 1560 N N . PHE A 1 190 ? -8.386 -11.699 -25.663 1.00 76.12 190 PHE A N 1
ATOM 1561 C CA . PHE A 1 190 ? -9.278 -11.181 -24.630 1.00 76.12 190 PHE A CA 1
ATOM 1562 C C . PHE A 1 190 ? -10.363 -10.303 -25.260 1.00 76.12 190 PHE A C 1
ATOM 1564 O O . PHE A 1 190 ? -10.090 -9.566 -26.206 1.00 76.12 190 PHE A O 1
ATOM 1571 N N . SER A 1 191 ? -11.589 -10.367 -24.736 1.00 84.81 191 SER A N 1
ATOM 1572 C CA . SER A 1 191 ? -12.643 -9.388 -25.052 1.00 84.81 191 SER A CA 1
ATOM 1573 C C . SER A 1 191 ? -12.334 -8.018 -24.442 1.00 84.81 191 SER A C 1
ATOM 1575 O O . SER A 1 191 ? -12.651 -6.991 -25.032 1.00 84.81 191 SER A O 1
ATOM 1577 N N . PHE A 1 192 ? -11.675 -8.017 -23.285 1.00 83.50 192 PHE A N 1
ATOM 1578 C CA . PHE A 1 192 ? -11.122 -6.852 -22.612 1.00 83.50 192 PHE A CA 1
ATOM 1579 C C . PHE A 1 192 ? -9.841 -7.271 -21.887 1.00 83.50 192 PHE A C 1
ATOM 1581 O O . PHE A 1 192 ? -9.851 -8.241 -21.127 1.00 83.50 192 PHE A O 1
ATOM 1588 N N . LEU A 1 193 ? -8.744 -6.554 -22.128 1.00 79.62 193 LEU A N 1
ATOM 1589 C CA . LEU A 1 193 ? -7.476 -6.747 -21.429 1.00 79.62 193 LEU A CA 1
ATOM 1590 C C . LEU A 1 193 ? -7.277 -5.572 -20.462 1.00 79.62 193 LEU A C 1
ATOM 1592 O O . LEU A 1 193 ? -7.061 -4.453 -20.931 1.00 79.62 193 LEU A O 1
ATOM 1596 N N . PRO A 1 194 ? -7.352 -5.784 -19.134 1.00 82.25 194 PRO A N 1
ATOM 1597 C CA . PRO A 1 194 ? -7.138 -4.709 -18.173 1.00 82.25 194 PRO A CA 1
ATOM 1598 C C . PRO A 1 194 ? -5.764 -4.048 -18.379 1.00 82.25 194 PRO A C 1
ATOM 1600 O O . PRO A 1 194 ? -4.774 -4.777 -18.486 1.00 82.25 194 PRO A O 1
ATOM 1603 N N . PRO A 1 195 ? -5.646 -2.705 -18.358 1.00 75.62 195 PRO A N 1
ATOM 1604 C CA . PRO A 1 195 ? -4.364 -2.021 -18.570 1.00 75.62 195 PRO A CA 1
ATOM 1605 C C . PRO A 1 195 ? -3.253 -2.476 -17.612 1.00 75.62 195 PRO A C 1
ATOM 1607 O O . PRO A 1 195 ? -2.089 -2.576 -17.989 1.00 75.62 195 PRO A O 1
ATOM 1610 N N . ALA A 1 196 ? -3.617 -2.816 -16.372 1.00 79.19 196 ALA A N 1
ATOM 1611 C CA . ALA A 1 196 ? -2.680 -3.286 -15.355 1.00 79.19 196 ALA A CA 1
ATOM 1612 C C . ALA A 1 196 ? -2.268 -4.761 -15.516 1.00 79.19 196 ALA A C 1
ATOM 1614 O O . ALA A 1 196 ? -1.340 -5.202 -14.838 1.00 79.19 196 ALA A O 1
ATOM 1615 N N . PHE A 1 197 ? -2.914 -5.533 -16.401 1.00 82.50 197 PHE A N 1
ATOM 1616 C CA . PHE A 1 197 ? -2.654 -6.968 -16.553 1.00 82.50 197 PHE A CA 1
ATOM 1617 C C . PHE A 1 197 ? -1.177 -7.252 -16.831 1.00 82.50 197 PHE A C 1
ATOM 1619 O O . PHE A 1 197 ? -0.580 -8.117 -16.193 1.00 82.50 197 PHE A O 1
ATOM 1626 N N . PHE A 1 198 ? -0.572 -6.487 -17.743 1.00 79.06 198 PHE A N 1
ATOM 1627 C CA . PHE A 1 198 ? 0.838 -6.651 -18.082 1.00 79.06 198 PHE A CA 1
ATOM 1628 C C . PHE A 1 198 ? 1.754 -6.372 -16.883 1.00 79.06 198 PHE A C 1
ATOM 1630 O O . PHE A 1 198 ? 2.710 -7.110 -16.662 1.00 79.06 198 PHE A O 1
ATOM 1637 N N . ASN A 1 199 ? 1.432 -5.368 -16.062 1.00 82.81 199 ASN A N 1
ATOM 1638 C CA . ASN A 1 199 ? 2.218 -5.033 -14.873 1.00 82.81 199 ASN A CA 1
ATOM 1639 C C . ASN A 1 199 ? 2.191 -6.177 -13.855 1.00 82.81 199 ASN A C 1
ATOM 1641 O O . ASN A 1 199 ? 3.250 -6.651 -13.443 1.00 82.81 199 ASN A O 1
ATOM 1645 N N . HIS A 1 200 ? 0.998 -6.684 -13.527 1.00 87.50 200 HIS A N 1
ATOM 1646 C CA . HIS A 1 200 ? 0.840 -7.833 -12.632 1.00 87.50 200 HIS A CA 1
ATOM 1647 C C . HIS A 1 200 ? 1.530 -9.082 -13.182 1.00 87.50 200 HIS A C 1
ATOM 1649 O O . HIS A 1 200 ? 2.202 -9.798 -12.438 1.00 87.50 200 HIS A O 1
ATOM 1655 N N . PHE A 1 201 ? 1.427 -9.326 -14.491 1.00 83.25 201 PHE A N 1
ATOM 1656 C CA . PHE A 1 201 ? 2.111 -10.441 -15.137 1.00 83.25 201 PHE A CA 1
ATOM 1657 C C . PHE A 1 201 ? 3.636 -10.314 -15.029 1.00 83.25 201 PHE A C 1
ATOM 1659 O O . PHE A 1 201 ? 4.299 -11.281 -14.660 1.00 83.25 201 PHE A O 1
ATOM 1666 N N . CYS A 1 202 ? 4.198 -9.129 -15.278 1.00 80.69 202 CYS A N 1
ATOM 1667 C CA . CYS A 1 202 ? 5.626 -8.855 -15.116 1.00 80.69 202 CYS A CA 1
ATOM 1668 C C . CYS A 1 202 ? 6.092 -9.081 -13.673 1.00 80.69 202 CYS A C 1
ATOM 1670 O O . CYS A 1 202 ? 7.094 -9.767 -13.452 1.00 80.69 202 CYS A O 1
ATOM 1672 N N . VAL A 1 203 ? 5.355 -8.565 -12.683 1.00 86.94 203 VAL A N 1
ATOM 1673 C CA . VAL A 1 203 ? 5.666 -8.793 -11.264 1.00 86.94 203 VAL A CA 1
ATOM 1674 C C . VAL A 1 203 ? 5.613 -10.278 -10.921 1.00 86.94 203 VAL A C 1
ATOM 1676 O O . VAL A 1 203 ? 6.555 -10.806 -10.322 1.00 86.94 203 VAL A O 1
ATOM 1679 N N . TRP A 1 204 ? 4.551 -10.972 -11.332 1.00 86.12 204 TRP A N 1
ATOM 1680 C CA . TRP A 1 204 ? 4.403 -12.409 -11.125 1.00 86.12 204 TRP A CA 1
ATOM 1681 C C . TRP A 1 204 ? 5.556 -13.184 -11.766 1.00 86.12 204 TRP A C 1
ATOM 1683 O O . TRP A 1 204 ? 6.156 -14.043 -11.116 1.00 86.12 204 TRP A O 1
ATOM 1693 N N . PHE A 1 205 ? 5.914 -12.855 -13.007 1.00 80.44 205 PHE A N 1
ATOM 1694 C CA . PHE A 1 205 ? 7.003 -13.493 -13.734 1.00 80.44 205 PHE A CA 1
ATOM 1695 C C . PHE A 1 205 ? 8.327 -13.327 -12.985 1.00 80.44 205 PHE A C 1
ATOM 1697 O O . PHE A 1 205 ? 8.990 -14.317 -12.690 1.00 80.44 205 PHE A O 1
ATOM 1704 N N . ILE A 1 206 ? 8.676 -12.105 -12.577 1.00 79.69 206 ILE A N 1
ATOM 1705 C CA . ILE A 1 206 ? 9.913 -11.825 -11.832 1.00 79.69 206 ILE A CA 1
ATOM 1706 C C . ILE A 1 206 ? 9.929 -12.561 -10.481 1.00 79.69 206 ILE A C 1
ATOM 1708 O O . ILE A 1 206 ? 10.929 -13.199 -10.133 1.00 79.69 206 ILE A O 1
ATOM 1712 N N . LYS A 1 207 ? 8.821 -12.523 -9.723 1.00 83.31 207 LYS A N 1
ATOM 1713 C CA . LYS A 1 207 ? 8.691 -13.209 -8.423 1.00 83.31 207 LYS A CA 1
ATOM 1714 C C . LYS A 1 207 ? 8.879 -14.724 -8.567 1.00 83.31 207 LYS A C 1
ATOM 1716 O O . LYS A 1 207 ? 9.541 -15.337 -7.727 1.00 83.31 207 LYS A O 1
ATOM 1721 N N . ASN A 1 208 ? 8.320 -15.334 -9.613 1.00 77.88 208 ASN A N 1
ATOM 1722 C CA . ASN A 1 208 ? 8.385 -16.781 -9.812 1.00 77.88 208 ASN A CA 1
ATOM 1723 C C . ASN A 1 208 ? 9.696 -17.237 -10.453 1.00 77.88 208 ASN A C 1
ATOM 1725 O O . ASN A 1 208 ? 10.272 -18.203 -9.967 1.00 77.88 208 ASN A O 1
ATOM 1729 N N . MET A 1 209 ? 10.241 -16.516 -11.434 1.00 67.62 209 MET A N 1
ATOM 1730 C CA . MET A 1 209 ? 11.535 -16.846 -12.049 1.00 67.62 209 MET A CA 1
ATOM 1731 C C . MET A 1 209 ? 12.661 -16.934 -11.016 1.00 67.62 209 MET A C 1
ATOM 1733 O O . MET A 1 209 ? 13.461 -17.863 -11.055 1.00 67.62 209 MET A O 1
ATOM 1737 N N . LYS A 1 210 ? 12.685 -16.037 -10.024 1.00 58.47 210 LYS A N 1
ATOM 1738 C CA . LYS A 1 210 ? 13.642 -16.109 -8.909 1.00 58.47 210 LYS A CA 1
ATOM 1739 C C . LYS A 1 210 ? 13.479 -17.343 -8.028 1.00 58.47 210 LYS A C 1
ATOM 1741 O O . LYS A 1 210 ? 14.472 -17.931 -7.598 1.00 58.47 210 LYS A O 1
ATOM 1746 N N . LYS A 1 211 ? 12.233 -17.721 -7.717 1.00 55.47 211 LYS A N 1
ATOM 1747 C CA . LYS A 1 211 ? 11.943 -18.946 -6.953 1.00 55.47 211 LYS A CA 1
ATOM 1748 C C . LYS A 1 211 ? 12.395 -20.174 -7.735 1.00 55.47 211 LYS A C 1
ATOM 1750 O O . LYS A 1 211 ? 12.955 -21.096 -7.147 1.00 55.47 211 LYS A O 1
ATOM 1755 N N . THR A 1 212 ? 12.186 -20.149 -9.046 1.00 43.88 212 THR A N 1
ATOM 1756 C CA . THR A 1 212 ? 12.586 -21.203 -9.968 1.00 43.88 212 THR A CA 1
ATOM 1757 C C . THR A 1 212 ? 14.109 -21.289 -10.062 1.00 43.88 212 THR A C 1
ATOM 1759 O O . THR A 1 212 ? 14.631 -22.362 -9.802 1.00 43.88 212 THR A O 1
ATOM 1762 N N . TYR A 1 213 ? 14.851 -20.186 -10.238 1.00 38.88 213 TYR A N 1
ATOM 1763 C CA . TYR A 1 213 ? 16.327 -20.193 -10.247 1.00 38.88 213 TYR A CA 1
ATOM 1764 C C . TYR A 1 213 ? 16.936 -20.725 -8.937 1.00 38.88 213 TYR A C 1
ATOM 1766 O O . TYR A 1 213 ? 17.898 -21.485 -8.962 1.00 38.88 213 TYR A O 1
ATOM 1774 N N . ARG A 1 214 ? 16.329 -20.415 -7.780 1.00 35.12 214 ARG A N 1
ATOM 1775 C CA . ARG A 1 214 ? 16.733 -20.996 -6.483 1.00 35.12 214 ARG A CA 1
ATOM 1776 C C . ARG A 1 214 ? 16.431 -22.496 -6.347 1.00 35.12 214 ARG A C 1
ATOM 1778 O O . ARG A 1 214 ? 17.053 -23.153 -5.520 1.00 35.12 214 ARG A O 1
ATOM 1785 N N . ARG A 1 215 ? 15.488 -23.040 -7.124 1.00 26.78 215 ARG A N 1
ATOM 1786 C CA . ARG A 1 215 ? 15.161 -24.480 -7.184 1.00 26.78 215 ARG A CA 1
ATOM 1787 C C . ARG A 1 215 ? 15.857 -25.215 -8.343 1.00 26.78 215 ARG A C 1
ATOM 1789 O O . ARG A 1 215 ? 15.957 -26.435 -8.311 1.00 26.78 215 ARG A O 1
ATOM 1796 N N . MET A 1 216 ? 16.379 -24.488 -9.327 1.00 27.78 216 MET A N 1
ATOM 1797 C CA . MET A 1 216 ? 16.885 -24.967 -10.620 1.00 27.78 216 MET A CA 1
ATOM 1798 C C . MET A 1 216 ? 18.361 -25.396 -10.643 1.00 27.78 216 MET A C 1
ATOM 1800 O O . MET A 1 216 ? 19.029 -25.262 -11.665 1.00 27.78 216 MET A O 1
ATOM 1804 N N . ASN A 1 217 ? 18.860 -26.034 -9.583 1.00 30.77 217 ASN A N 1
ATOM 1805 C CA . ASN A 1 217 ? 19.987 -26.957 -9.784 1.00 30.77 217 ASN A CA 1
ATOM 1806 C C . ASN A 1 217 ? 19.563 -28.216 -10.571 1.00 30.77 217 ASN A C 1
ATOM 1808 O O . ASN A 1 217 ? 20.420 -29.007 -10.947 1.00 30.77 217 ASN A O 1
ATOM 1812 N N . TYR A 1 218 ? 18.267 -28.388 -10.876 1.00 29.75 218 TYR A N 1
ATOM 1813 C CA . TYR A 1 218 ? 17.748 -29.477 -11.703 1.00 29.75 218 TYR A CA 1
ATOM 1814 C C . TYR A 1 218 ? 16.537 -28.988 -12.538 1.00 29.75 218 TYR A C 1
ATOM 1816 O O . TYR A 1 218 ? 15.499 -28.673 -11.971 1.00 29.75 218 TYR A O 1
ATOM 1824 N N . PHE A 1 219 ? 16.694 -28.939 -13.873 1.00 29.31 219 PHE A N 1
ATOM 1825 C CA . PHE A 1 219 ? 15.668 -28.840 -14.945 1.00 29.31 219 PHE A CA 1
ATOM 1826 C C . PHE A 1 219 ? 14.729 -27.616 -15.042 1.00 29.31 219 PHE A C 1
ATOM 1828 O O . PHE A 1 219 ? 13.900 -27.441 -14.162 1.00 29.31 219 PHE A O 1
ATOM 1835 N N . VAL A 1 220 ? 14.709 -26.902 -16.193 1.00 30.73 220 VAL A N 1
ATOM 1836 C CA . VAL A 1 220 ? 13.499 -26.211 -16.733 1.00 30.73 220 VAL A CA 1
ATOM 1837 C C . VAL A 1 220 ? 13.506 -26.105 -18.268 1.00 30.73 220 VAL A C 1
ATOM 1839 O O . VAL A 1 220 ? 14.493 -25.682 -18.869 1.00 30.73 220 VAL A O 1
ATOM 1842 N N . GLU A 1 221 ? 12.346 -26.405 -18.866 1.00 29.20 221 GLU A N 1
ATOM 1843 C CA . GLU A 1 221 ? 11.869 -25.920 -20.170 1.00 29.20 221 GLU A CA 1
ATOM 1844 C C . GLU A 1 221 ? 10.906 -24.734 -19.953 1.00 29.20 221 GLU A C 1
ATOM 1846 O O . GLU A 1 221 ? 10.016 -24.803 -19.106 1.00 29.20 221 GLU A O 1
ATOM 1851 N N . TYR A 1 222 ? 11.076 -23.633 -20.691 1.00 39.91 222 TYR A N 1
ATOM 1852 C CA . TYR A 1 222 ? 10.237 -22.430 -20.567 1.00 39.91 222 TYR A CA 1
ATOM 1853 C C . TYR A 1 222 ? 9.133 -22.396 -21.636 1.00 39.91 222 TYR A C 1
ATOM 1855 O O . TYR A 1 222 ? 9.277 -23.019 -22.680 1.00 39.91 222 TYR A O 1
ATOM 1863 N N . VAL A 1 223 ? 8.051 -21.642 -21.398 1.00 33.38 223 VAL A N 1
ATOM 1864 C CA . VAL A 1 223 ? 7.032 -21.249 -22.394 1.00 33.38 223 VAL A CA 1
ATOM 1865 C C . VAL A 1 223 ? 6.977 -19.721 -22.421 1.00 33.38 223 VAL A C 1
ATOM 1867 O O . VAL A 1 223 ? 6.740 -19.098 -21.387 1.00 33.38 223 VAL A O 1
ATOM 1870 N N . TYR A 1 224 ? 7.207 -19.106 -23.583 1.00 38.66 224 TYR A N 1
ATOM 1871 C CA . TYR A 1 224 ? 7.079 -17.658 -23.756 1.00 38.66 224 TYR A CA 1
ATOM 1872 C C . TYR A 1 224 ? 5.617 -17.273 -24.007 1.00 38.66 224 TYR A C 1
ATOM 1874 O O . TYR A 1 224 ? 5.004 -17.715 -24.978 1.00 38.66 224 TYR A O 1
ATOM 1882 N N . LEU A 1 225 ? 5.078 -16.390 -23.167 1.00 37.28 225 LEU A N 1
ATOM 1883 C CA . LEU A 1 225 ? 3.803 -15.719 -23.407 1.00 37.28 225 LEU A CA 1
ATOM 1884 C C . LEU A 1 225 ? 4.088 -14.366 -24.066 1.00 37.28 225 LEU A C 1
ATOM 1886 O O . LEU A 1 225 ? 4.599 -13.451 -23.425 1.00 37.28 225 LEU A O 1
ATOM 1890 N N . THR A 1 226 ? 3.781 -14.245 -25.358 1.00 37.38 226 THR A N 1
ATOM 1891 C CA . THR A 1 226 ? 3.769 -12.943 -26.037 1.00 37.38 226 THR A CA 1
ATOM 1892 C C . THR A 1 226 ? 2.344 -12.413 -25.979 1.00 37.38 226 THR A C 1
ATOM 1894 O O . THR A 1 226 ? 1.472 -12.887 -26.705 1.00 37.38 226 THR A O 1
ATOM 1897 N N . LEU A 1 227 ? 2.092 -11.452 -25.092 1.00 35.31 227 LEU A N 1
ATOM 1898 C CA . LEU A 1 227 ? 0.824 -10.730 -25.051 1.00 35.31 227 LEU A CA 1
ATOM 1899 C C . LEU A 1 227 ? 0.840 -9.692 -26.171 1.00 35.31 227 LEU A C 1
ATOM 1901 O O . LEU A 1 227 ? 1.465 -8.643 -26.052 1.00 35.31 227 LEU A O 1
ATOM 1905 N N . ILE A 1 228 ? 0.184 -10.011 -27.282 1.00 32.69 228 ILE A N 1
ATOM 1906 C CA . ILE A 1 228 ? -0.054 -9.049 -28.354 1.00 32.6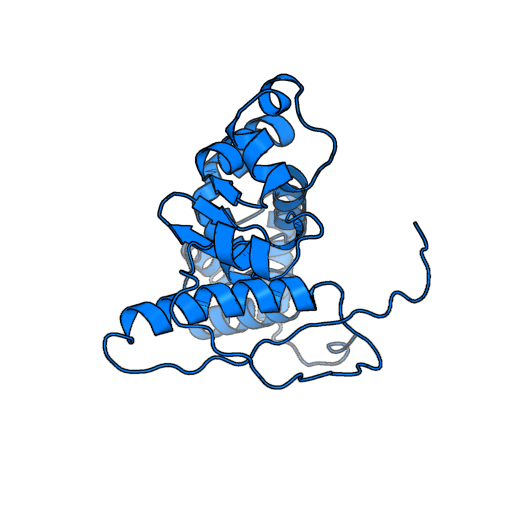9 228 ILE A CA 1
ATOM 1907 C C . ILE A 1 228 ? -1.341 -8.310 -27.989 1.00 32.69 228 ILE A C 1
ATOM 1909 O O . ILE A 1 228 ? -2.438 -8.820 -28.210 1.00 32.69 228 ILE A O 1
ATOM 1913 N N . SER A 1 229 ? -1.209 -7.118 -27.404 1.00 30.30 229 SER A N 1
ATOM 1914 C CA . SER A 1 229 ? -2.305 -6.150 -27.433 1.00 30.30 229 SER A CA 1
ATOM 1915 C C . SER A 1 229 ? -2.443 -5.688 -28.881 1.00 30.30 229 SER A C 1
ATOM 1917 O O . SER A 1 229 ? -1.573 -4.990 -29.399 1.00 30.30 229 SER A O 1
ATOM 1919 N N . LEU A 1 230 ? -3.492 -6.141 -29.571 1.00 26.38 230 LEU A N 1
ATOM 1920 C CA . LEU A 1 230 ? -3.914 -5.506 -30.814 1.00 26.38 230 LEU A CA 1
ATOM 1921 C C . LEU A 1 230 ? -4.515 -4.163 -30.417 1.00 26.38 230 LEU A C 1
ATOM 1923 O O . LEU A 1 230 ? -5.653 -4.100 -29.957 1.00 26.38 230 LEU A O 1
ATOM 1927 N N . ASP A 1 231 ? -3.707 -3.117 -30.540 1.00 27.11 231 ASP A N 1
ATOM 1928 C CA . ASP A 1 231 ? -4.089 -1.745 -30.248 1.00 27.11 231 ASP A CA 1
ATOM 1929 C C . ASP A 1 231 ? -5.281 -1.353 -31.138 1.00 27.11 231 ASP A C 1
ATOM 1931 O O . ASP A 1 231 ? -5.145 -1.084 -32.336 1.00 27.11 231 ASP A O 1
ATOM 1935 N N . VAL A 1 232 ? -6.486 -1.358 -30.567 1.00 30.27 232 VAL A N 1
ATOM 1936 C CA . VAL A 1 232 ? -7.630 -0.663 -31.154 1.00 30.27 232 VAL A CA 1
ATOM 1937 C C . VAL A 1 232 ? -7.458 0.801 -30.774 1.00 30.27 232 VAL A C 1
ATOM 1939 O O . VAL A 1 232 ? -7.921 1.234 -29.730 1.00 30.27 232 VAL A O 1
ATOM 1942 N N . LYS A 1 233 ? -6.748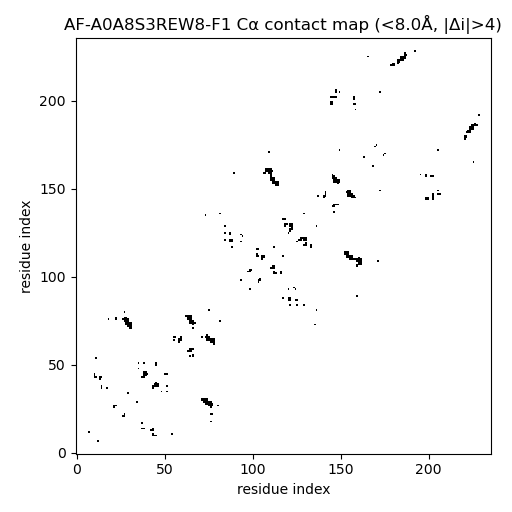 1.524 -31.646 1.00 27.03 233 LYS A N 1
ATOM 1943 C CA . LYS A 1 233 ? -6.755 2.985 -31.816 1.00 27.03 233 LYS A CA 1
ATOM 1944 C C . LYS A 1 233 ? -6.838 3.818 -30.525 1.00 27.03 233 LYS A C 1
ATOM 1946 O O . LYS A 1 233 ? -7.918 4.168 -30.063 1.00 27.03 233 LYS A O 1
ATOM 1951 N N . SER A 1 234 ? -5.666 4.250 -30.062 1.00 32.47 234 SER A N 1
ATOM 1952 C CA . SER A 1 234 ? -5.322 5.668 -29.858 1.00 32.47 234 SER A CA 1
ATOM 1953 C C . SER A 1 234 ? -6.478 6.623 -29.512 1.00 32.47 234 SER A C 1
ATOM 1955 O O . SER A 1 234 ? -7.104 7.174 -30.418 1.00 32.47 234 SER A O 1
ATOM 1957 N N . TYR A 1 235 ? -6.654 6.903 -28.218 1.00 27.80 235 TYR A N 1
ATOM 1958 C CA . TYR A 1 235 ? -7.194 8.176 -27.731 1.00 27.80 235 TYR A CA 1
ATOM 1959 C C . TYR A 1 235 ? -6.474 8.584 -26.438 1.00 27.80 235 TYR A C 1
ATOM 1961 O O . TYR A 1 235 ? -6.864 8.180 -25.345 1.00 27.80 235 TYR A O 1
ATOM 1969 N N . TRP A 1 236 ? -5.418 9.378 -26.609 1.00 33.12 236 TRP A N 1
ATOM 1970 C CA . TRP A 1 236 ? -5.005 10.467 -25.724 1.00 33.12 236 TRP A CA 1
ATOM 1971 C C . TRP A 1 236 ? -4.598 11.629 -26.623 1.00 33.12 236 TRP A C 1
ATOM 1973 O O . TRP A 1 236 ? -3.915 11.350 -27.637 1.00 33.12 236 TRP A O 1
#

InterPro domains:
  IPR032171 C-terminal of Roc, COR-A domain [PF16095] (9-160)
  IPR036388 Winged helix-like DNA-binding domain superfamily [G3DSA:1.10.10.10] (1-78)

Nearest PDB structures (foldseek):
  3dpu-assembly1_A  TM=8.252E-01  e=4.245E-06  Chlorobaculum tepidum
  8kg8-assembly1_4  TM=7.074E-01  e=7.317E-01  Saccharomyces cerevisiae S288C
  8kg6-assembly1_4  TM=7.191E-01  e=3.033E+00  Saccharomyces cerevisiae S288C
  5y8t-assembly2_B  TM=3.050E-01  e=7.745E-01  Bacillus spizizenii str. W23
  7opc-assembly1_e  TM=2.870E-01  e=1.368E+00  Homo sapiens